Protein AF-A0A7V5UKM5-F1 (afdb_monomer)

Nearest PDB structures (foldseek):
  1yoe-assembly1_A  TM=7.079E-01  e=2.774E-13  Escherichia coli
  8ctm-assembly1_C  TM=7.565E-01  e=3.715E-11  Leishmania donovani
  4i73-assembly2_B  TM=6.964E-01  e=3.317E-10  Trypanosoma brucei brucei TREU927
  4i73-assembly1_C  TM=7.078E-01  e=4.965E-10  Trypanosoma brucei brucei TREU927
  4kl0-assembly1_A  TM=7.336E-01  e=6.265E-09  Xanthomonas oryzae pv. oryzae KACC 10331

Solvent-accessible surface area (backbone atoms only — not comparable to full-atom values): 18621 Å² total; per-residue (Å²): 133,89,82,90,88,88,84,87,88,82,92,86,80,86,85,90,82,92,84,90,82,82,88,82,91,76,92,75,81,79,78,80,78,77,78,77,76,76,77,66,77,76,71,76,72,73,78,73,63,78,43,45,37,28,38,42,32,29,28,52,32,83,58,61,33,43,50,44,19,52,36,32,50,50,37,36,34,78,69,45,40,30,37,80,68,35,36,28,30,23,30,56,40,64,37,29,53,28,28,52,29,20,51,30,35,67,61,73,42,52,83,56,51,54,16,27,44,69,84,83,49,54,72,62,78,46,71,28,27,64,58,44,44,72,76,41,71,50,79,55,92,47,44,81,78,36,52,37,23,36,61,48,49,46,50,52,44,55,73,45,60,67,53,51,31,34,39,36,37,51,21,40,30,50,41,56,28,50,28,51,68,35,65,56,51,99,61,36,84,45,36,24,48,57,43,44,49,45,16,36,48,36,35,28,32,23,37,32,24,80,64,53,39,65,28,69,31,21,35,73,41,7,56,31,25,21,50,29,61,71,66,51,75,50,38,38,40,26,34,23,51,78,56,12,71,61,19,58,29,45,56,64,34,72,75,50,61,88,88,33,63,63,32,49,36,33,40,54,63,67,62,22,48,61,36,54,29,44,30,36,50,24,50,49,38,72,60,41,71,86,43,76,51,42,44,70,50,73,42,9,40,70,48,45,41,61,76,12,37,31,39,62,43,83,32,88,88,32,54,28,33,39,62,40,81,64,48,63,44,69,61,54,21,52,55,50,36,58,28,46,67,54,72,66,76,81,133

Radius of gyration: 30.0 Å; Cα contacts (8 Å, |Δi|>4): 748; chains: 1; bounding box: 59×93×97 Å

pLDDT: mean 89.62, std 19.81, range [29.58, 98.94]

Secondary structure (DSSP, 8-state):
------------------------------------------------PPPEEEEEEE--SS-SHHHHHHHHHHHHHHTTSEEEEEEEE-S--TTHHHHHHHHHHHTT-TTS-EEB-SS-------SSHHHHHHHS--S-SSGGGSPBHHHHHHHHHHHSPTT-EEEEE-S-THHHHHHHTPPP-SS-SS-HHHHHHHHEEEEEEE---SSEEE-HHHHTTHHHHHHHHHH--S-EEEE-HHHHTT-EE-TTGGGS-TT-HHHHHHHHHHSS--EE-HHHHHHHHHH-TTSTTEEEPSSEEEEE-TTSEEEEEE-TT--EEEEEE-S-HHHHHHHHHHHHT--PPP-

Mean predicted aligned error: 8.83 Å

Sequence (347 aa):
MMKVLKRAPTMTNNPHHVILLSFAHGSLRFAAIFLLTACFPLLAQESRSNPVPVIFDTDIMGDVDDVGAVAVLHALADRGEVRILAMGVSSKHDKSPLCLSALNLYFRRGDLPIGRPQGDAFLRDSKYNAQIAAEFPHRLSSARDAPTAPELYRQVLARAPDHSVVMISVGQLTNFRDLLYTLPDRHSPLSGPDLVAKKVRLWVCMGGKFPRGKEANLFHDGPAAADAIAHWPTPIVFSGFEIGVRIKTGGKLASLPKRSPVRRAYELYNGARPHFSWDQTAVLYAARPNSQHWRCSEPGICHVFPDGTNQWIAREDGKHRYLIQQTEPAETAKTIESLMLHQPAQP

Structure (mmCIF, N/CA/C/O backbone):
data_AF-A0A7V5UKM5-F1
#
_entry.id   AF-A0A7V5UKM5-F1
#
loop_
_atom_site.group_PDB
_atom_site.id
_atom_site.type_symbol
_atom_site.label_atom_id
_atom_site.label_alt_id
_atom_site.label_comp_id
_atom_site.label_asym_id
_atom_site.label_entity_id
_atom_site.label_seq_id
_atom_site.pdbx_PDB_ins_code
_atom_site.Cartn_x
_atom_site.Cartn_y
_atom_site.Cartn_z
_atom_site.occupancy
_atom_site.B_iso_or_equiv
_atom_site.auth_seq_id
_atom_site.auth_comp_id
_atom_site.auth_asym_id
_atom_site.auth_atom_id
_atom_site.pdbx_PDB_model_num
ATOM 1 N N . MET A 1 1 ? 31.264 -20.306 58.660 1.00 37.66 1 MET A N 1
ATOM 2 C CA . MET A 1 1 ? 32.034 -20.624 59.882 1.00 37.66 1 MET A CA 1
ATOM 3 C C . MET A 1 1 ? 31.040 -20.691 61.042 1.00 37.66 1 MET A C 1
ATOM 5 O O . MET A 1 1 ? 30.361 -19.702 61.245 1.00 37.66 1 MET A O 1
ATOM 9 N N . MET A 1 2 ? 30.864 -21.889 61.631 1.00 29.58 2 MET A N 1
ATOM 10 C CA . MET A 1 2 ? 30.339 -22.268 62.976 1.00 29.58 2 MET A CA 1
ATOM 11 C C . MET A 1 2 ? 29.561 -21.201 63.804 1.00 29.58 2 MET A C 1
ATOM 13 O O . MET A 1 2 ? 30.048 -20.095 63.942 1.00 29.58 2 MET A O 1
ATOM 17 N N . LYS A 1 3 ? 28.452 -21.459 64.527 1.00 34.53 3 LYS A N 1
ATOM 18 C CA . LYS A 1 3 ? 27.939 -22.689 65.172 1.00 34.53 3 LYS A CA 1
ATOM 19 C C . LYS A 1 3 ? 26.617 -22.388 65.943 1.00 34.53 3 LYS A C 1
ATOM 21 O O . LYS A 1 3 ? 26.455 -21.267 66.403 1.00 34.53 3 LYS A O 1
ATOM 26 N N . VAL A 1 4 ? 25.861 -23.463 66.249 1.00 33.62 4 VAL A N 1
ATOM 27 C CA . VAL A 1 4 ? 25.135 -23.762 67.527 1.00 33.62 4 VAL A CA 1
ATOM 28 C C . VAL A 1 4 ? 23.782 -23.069 67.798 1.00 33.62 4 VAL A C 1
ATOM 30 O O . VAL A 1 4 ? 23.658 -21.883 67.559 1.00 33.62 4 VAL A O 1
ATOM 33 N N . LEU A 1 5 ? 22.762 -23.647 68.459 1.00 33.25 5 LEU A N 1
ATOM 34 C CA . LEU A 1 5 ? 22.244 -25.001 68.796 1.00 33.25 5 LEU A CA 1
ATOM 35 C C . LEU A 1 5 ? 21.117 -24.767 69.840 1.00 33.25 5 LEU A C 1
ATOM 37 O O . LEU A 1 5 ? 21.235 -23.818 70.614 1.00 33.25 5 LEU A O 1
ATOM 41 N N . LYS A 1 6 ? 20.170 -25.719 69.958 1.00 35.72 6 LYS A N 1
ATOM 42 C CA . LYS A 1 6 ? 19.232 -26.025 71.084 1.00 35.72 6 LYS A CA 1
ATOM 43 C C . LYS A 1 6 ? 17.766 -25.666 70.813 1.00 35.72 6 LYS A C 1
ATOM 45 O O . LYS A 1 6 ? 17.489 -24.599 70.301 1.00 35.72 6 LYS A O 1
ATOM 50 N N . ARG A 1 7 ? 16.763 -26.448 71.221 1.00 33.12 7 ARG A N 1
ATOM 51 C CA . ARG A 1 7 ? 16.609 -27.834 71.727 1.00 33.12 7 ARG A CA 1
ATOM 52 C C . ARG A 1 7 ? 15.083 -28.047 71.767 1.00 33.12 7 ARG A C 1
ATOM 54 O O . ARG A 1 7 ? 14.378 -27.142 72.194 1.00 33.12 7 ARG A O 1
ATOM 61 N N . ALA A 1 8 ? 14.605 -29.232 71.409 1.00 41.62 8 ALA A N 1
ATOM 62 C CA . ALA A 1 8 ? 13.275 -29.731 71.774 1.00 41.62 8 ALA A CA 1
ATOM 63 C C . ALA A 1 8 ? 13.435 -30.850 72.822 1.00 41.62 8 ALA A C 1
ATOM 65 O O . ALA A 1 8 ? 14.509 -31.460 72.882 1.00 41.62 8 ALA A O 1
ATOM 66 N N . PRO A 1 9 ? 12.414 -31.121 73.652 1.00 50.94 9 PRO A N 1
ATOM 67 C CA . PRO A 1 9 ? 12.155 -32.507 74.071 1.00 50.94 9 PRO A CA 1
ATOM 68 C C . PRO A 1 9 ? 10.634 -32.793 74.142 1.00 50.94 9 PRO A C 1
ATOM 70 O O . PRO A 1 9 ? 9.849 -31.933 74.518 1.00 50.94 9 PRO A O 1
ATOM 73 N N . THR A 1 10 ? 10.109 -33.948 73.735 1.00 33.41 10 THR A N 1
ATOM 74 C CA . THR A 1 10 ? 10.057 -35.231 74.478 1.00 33.41 10 THR A CA 1
ATOM 75 C C . THR A 1 10 ? 9.208 -36.188 73.609 1.00 33.41 10 THR A C 1
ATOM 77 O O . THR A 1 10 ? 8.207 -35.757 73.054 1.00 33.41 10 THR A O 1
ATOM 80 N N . MET A 1 11 ? 9.695 -37.353 73.168 1.00 32.41 11 MET A N 1
ATOM 81 C CA . MET A 1 11 ? 9.801 -38.680 73.812 1.00 32.41 11 MET A CA 1
ATOM 82 C C . MET A 1 11 ? 8.486 -39.425 74.106 1.00 32.41 11 MET A C 1
ATOM 84 O O . MET A 1 11 ? 7.668 -38.955 74.889 1.00 32.41 11 MET A O 1
ATOM 88 N N . THR A 1 12 ? 8.423 -40.648 73.546 1.00 33.50 12 THR A N 1
ATOM 89 C CA . THR A 1 12 ? 7.901 -41.956 74.037 1.00 33.50 12 THR A CA 1
ATOM 90 C C . THR A 1 12 ? 7.057 -42.654 72.951 1.00 33.50 12 THR A C 1
ATOM 92 O O . THR A 1 12 ? 6.329 -41.983 72.238 1.00 33.50 12 THR A O 1
ATOM 95 N N . ASN A 1 13 ? 7.061 -43.971 72.725 1.00 32.78 13 ASN A N 1
ATOM 96 C CA . ASN A 1 13 ? 7.972 -45.079 73.027 1.00 32.78 13 ASN A CA 1
ATOM 97 C C . ASN A 1 13 ? 7.601 -46.263 72.091 1.00 32.78 13 ASN A C 1
ATOM 99 O O . ASN A 1 13 ? 6.463 -46.369 71.647 1.00 32.78 13 ASN A O 1
ATOM 103 N N . ASN A 1 14 ? 8.581 -47.134 71.840 1.00 37.62 14 ASN A N 1
ATOM 104 C CA . ASN A 1 14 ? 8.565 -48.441 71.141 1.00 37.62 14 ASN A CA 1
ATOM 105 C C . ASN A 1 14 ? 7.583 -49.472 71.797 1.00 37.62 14 ASN A C 1
ATOM 107 O O . ASN A 1 14 ? 7.118 -49.153 72.892 1.00 37.62 14 ASN A O 1
ATOM 111 N N . PRO A 1 15 ? 7.318 -50.712 71.282 1.00 50.38 15 PRO A N 1
ATOM 112 C CA . PRO A 1 15 ? 8.298 -51.604 70.638 1.00 50.38 15 PRO A CA 1
ATOM 113 C C . PRO A 1 15 ? 7.820 -52.540 69.497 1.00 50.38 15 PRO A C 1
ATOM 115 O O . PRO A 1 15 ? 6.642 -52.742 69.219 1.00 50.38 15 PRO A O 1
ATOM 118 N N . HIS A 1 16 ? 8.821 -53.162 68.872 1.00 37.69 16 HIS A N 1
ATOM 119 C CA . HIS A 1 16 ? 8.742 -54.283 67.941 1.00 37.69 16 HIS A CA 1
ATOM 120 C C . HIS A 1 16 ? 8.276 -55.590 68.608 1.00 37.69 16 HIS A C 1
ATOM 122 O O . HIS A 1 16 ? 8.755 -55.932 69.686 1.00 37.69 16 HIS A O 1
ATOM 128 N N . HIS A 1 17 ? 7.495 -56.395 67.882 1.00 37.56 17 HIS A N 1
ATOM 129 C CA . HIS A 1 17 ? 7.501 -57.854 68.013 1.00 37.56 17 HIS A CA 1
ATOM 130 C C . HIS A 1 17 ? 7.506 -58.503 66.626 1.00 37.56 17 HIS A C 1
ATOM 132 O O . HIS A 1 17 ? 6.637 -58.256 65.794 1.00 37.56 17 HIS A O 1
ATOM 138 N N . VAL A 1 18 ? 8.524 -59.330 66.394 1.00 38.44 18 VAL A N 1
ATOM 139 C CA . VAL A 1 18 ? 8.639 -60.265 65.273 1.00 38.44 18 VAL A CA 1
ATOM 140 C C . VAL A 1 18 ? 7.990 -61.576 65.706 1.00 38.44 18 VAL A C 1
ATOM 142 O O . VAL A 1 18 ? 8.381 -62.130 66.732 1.00 38.44 18 VAL A O 1
ATOM 145 N N . ILE A 1 19 ? 7.041 -62.090 64.920 1.00 38.03 19 ILE A N 1
ATOM 146 C CA . ILE A 1 19 ? 6.604 -63.491 64.973 1.00 38.03 19 ILE A CA 1
ATOM 147 C C . ILE A 1 19 ? 6.568 -64.022 63.536 1.00 38.03 19 ILE A C 1
ATOM 149 O O . ILE A 1 19 ? 5.841 -63.516 62.685 1.00 38.03 19 ILE A O 1
ATOM 153 N N . LEU A 1 20 ? 7.394 -65.037 63.286 1.00 37.59 20 LEU A N 1
ATOM 154 C CA . LEU A 1 20 ? 7.412 -65.885 62.096 1.00 37.59 20 LEU A CA 1
ATOM 155 C C . LEU A 1 20 ? 6.409 -67.027 62.289 1.00 37.59 20 LEU A C 1
ATOM 157 O O . LEU A 1 20 ? 6.560 -67.757 63.264 1.00 37.59 20 LEU A O 1
ATOM 161 N N . LEU A 1 21 ? 5.486 -67.256 61.346 1.00 32.53 21 LEU A N 1
ATOM 162 C CA . LEU A 1 21 ? 4.807 -68.551 61.186 1.00 32.53 21 LEU A CA 1
ATOM 163 C C . LEU A 1 21 ? 4.491 -68.875 59.706 1.00 32.53 21 LEU A C 1
ATOM 165 O O . LEU A 1 21 ? 3.729 -68.196 59.029 1.00 32.53 21 LEU A O 1
ATOM 169 N N . SER A 1 22 ? 5.164 -69.939 59.269 1.00 33.59 22 SER A N 1
ATOM 170 C CA . SER A 1 22 ? 4.954 -70.941 58.210 1.00 33.59 22 SER A CA 1
ATOM 171 C C . SER A 1 22 ? 3.662 -70.991 57.357 1.00 33.59 22 SER A C 1
ATOM 173 O O . SER A 1 22 ? 2.563 -71.144 57.874 1.00 33.59 22 SER A O 1
ATOM 175 N N . PHE A 1 23 ? 3.898 -71.053 56.033 1.00 39.00 23 PHE A N 1
ATOM 176 C CA . PHE A 1 23 ? 3.270 -71.815 54.927 1.00 39.00 23 PHE A CA 1
ATOM 177 C C . PHE A 1 23 ? 1.781 -72.228 54.953 1.00 39.00 23 PHE A C 1
ATOM 179 O O . PHE A 1 23 ? 1.395 -73.087 55.737 1.00 39.00 23 PHE A O 1
ATOM 186 N N . ALA A 1 24 ? 1.042 -71.844 53.895 1.00 33.69 24 ALA A N 1
ATOM 187 C CA . ALA A 1 24 ? 0.194 -72.763 53.113 1.00 33.69 24 ALA A CA 1
ATOM 188 C C . ALA A 1 24 ? -0.225 -72.179 51.739 1.00 33.69 24 ALA A C 1
ATOM 190 O O . ALA A 1 24 ? -0.896 -71.160 51.648 1.00 33.69 24 ALA A O 1
ATOM 191 N N . HIS A 1 25 ? 0.208 -72.869 50.682 1.00 42.47 25 HIS A N 1
ATOM 192 C CA . HIS A 1 25 ? -0.390 -73.087 49.356 1.00 42.47 25 HIS A CA 1
ATOM 193 C C . HIS A 1 25 ? -1.565 -72.208 48.879 1.00 42.47 25 HIS A C 1
ATOM 195 O O . HIS A 1 25 ? -2.706 -72.372 49.301 1.00 42.47 25 HIS A O 1
ATOM 201 N N . GLY A 1 26 ? -1.302 -71.419 47.834 1.00 36.28 26 GLY A N 1
ATOM 202 C CA . GLY A 1 26 ? -2.324 -70.838 46.965 1.00 36.28 26 GLY A CA 1
ATOM 203 C C . GLY A 1 26 ? -1.687 -70.246 45.711 1.00 36.28 26 GLY A C 1
ATOM 204 O O . GLY A 1 26 ? -1.191 -69.125 45.723 1.00 36.28 26 GLY A O 1
ATOM 205 N N . SER A 1 27 ? -1.648 -71.019 44.631 1.00 45.12 27 SER A N 1
ATOM 206 C CA . SER A 1 27 ? -1.134 -70.620 43.320 1.00 45.12 27 SER A CA 1
ATOM 207 C C . SER A 1 27 ? -2.053 -69.580 42.662 1.00 45.12 27 SER A C 1
ATOM 209 O O . SER A 1 27 ? -2.895 -69.907 41.828 1.00 45.12 27 SER A O 1
ATOM 211 N N . LEU A 1 28 ? -1.875 -68.302 43.010 1.00 41.41 28 LEU A N 1
ATOM 212 C CA . LEU A 1 28 ? -2.437 -67.185 42.253 1.00 41.41 28 LEU A CA 1
ATOM 213 C C . LEU A 1 28 ? -1.521 -66.879 41.060 1.00 41.41 28 LEU A C 1
ATOM 215 O O . LEU A 1 28 ? -0.422 -66.346 41.205 1.00 41.41 28 LEU A O 1
ATOM 219 N N . ARG A 1 29 ? -1.982 -67.234 39.859 1.00 44.47 29 ARG A N 1
ATOM 220 C CA . ARG A 1 29 ? -1.385 -66.787 38.597 1.00 44.47 29 ARG A CA 1
ATOM 221 C C . ARG A 1 29 ? -1.541 -65.265 38.505 1.00 44.47 29 ARG A C 1
ATOM 223 O O . ARG A 1 29 ? -2.615 -64.780 38.163 1.00 44.47 29 ARG A O 1
ATOM 230 N N . PHE A 1 30 ? -0.482 -64.514 38.796 1.00 41.56 30 PHE A N 1
ATOM 231 C CA . PHE A 1 30 ? -0.400 -63.104 38.421 1.00 41.56 30 PHE A CA 1
ATOM 232 C C . PHE A 1 30 ? -0.280 -63.021 36.896 1.00 41.56 30 PHE A C 1
ATOM 234 O O . PHE A 1 30 ? 0.799 -63.182 36.330 1.00 41.56 30 PHE A O 1
ATOM 241 N N . ALA A 1 31 ? -1.403 -62.797 36.216 1.00 46.09 31 ALA A N 1
ATOM 242 C CA . ALA A 1 31 ? -1.381 -62.283 34.858 1.00 46.09 31 ALA A CA 1
ATOM 243 C C . ALA A 1 31 ? -0.882 -60.833 34.933 1.00 46.09 31 ALA A C 1
ATOM 245 O O . ALA A 1 31 ? -1.613 -59.933 35.347 1.00 46.09 31 ALA A O 1
ATOM 246 N N . ALA A 1 32 ? 0.386 -60.615 34.590 1.00 44.78 32 ALA A N 1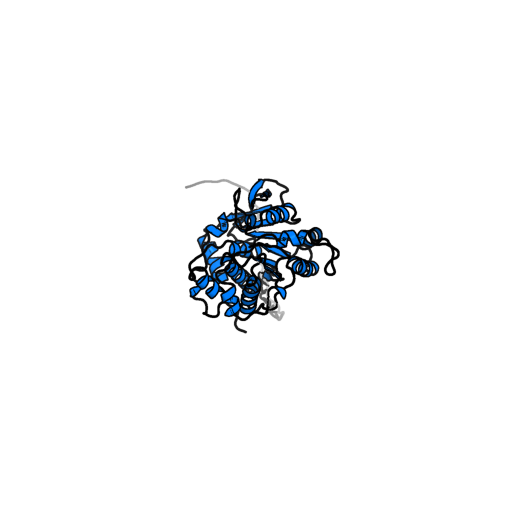
ATOM 247 C CA . ALA A 1 32 ? 0.929 -59.283 34.386 1.00 44.78 32 ALA A CA 1
ATOM 248 C C . ALA A 1 32 ? 0.239 -58.665 33.161 1.00 44.78 32 ALA A C 1
ATOM 250 O O . ALA A 1 32 ? 0.610 -58.931 32.018 1.00 44.78 32 ALA A O 1
ATOM 251 N N . ILE A 1 33 ? -0.802 -57.867 33.396 1.00 46.19 33 ILE A N 1
ATOM 252 C CA . ILE A 1 33 ? -1.379 -56.994 32.377 1.00 46.19 33 ILE A CA 1
ATOM 253 C C . ILE A 1 33 ? -0.356 -55.879 32.154 1.00 46.19 33 ILE A C 1
ATOM 255 O O . ILE A 1 33 ? -0.289 -54.915 32.916 1.00 46.19 33 ILE A O 1
ATOM 259 N N . PHE A 1 34 ? 0.475 -56.031 31.123 1.00 47.56 34 PHE A N 1
ATOM 260 C CA . PHE A 1 34 ? 1.215 -54.914 30.548 1.00 47.56 34 PHE A CA 1
ATOM 261 C C . PHE A 1 34 ? 0.184 -53.935 29.977 1.00 47.56 34 PHE A C 1
ATOM 263 O O . PHE A 1 34 ? -0.309 -54.103 28.862 1.00 47.56 34 PHE A O 1
ATOM 270 N N . LEU A 1 35 ? -0.169 -52.916 30.760 1.00 47.56 35 LEU A N 1
ATOM 271 C CA . LEU A 1 35 ? -0.781 -51.698 30.246 1.00 47.56 35 LEU A CA 1
ATOM 272 C C . LEU A 1 35 ? 0.260 -51.038 29.337 1.00 47.56 35 LEU A C 1
ATOM 274 O O . LEU A 1 35 ? 1.114 -50.279 29.786 1.00 47.56 35 LEU A O 1
ATOM 278 N N . LEU A 1 36 ? 0.208 -51.384 28.049 1.00 49.00 36 LEU A N 1
ATOM 279 C CA . LEU A 1 36 ? 0.771 -50.580 26.975 1.00 49.00 36 LEU A CA 1
ATOM 280 C C . LEU A 1 36 ? 0.062 -49.226 27.036 1.00 49.00 36 LEU A C 1
ATOM 282 O O . LEU A 1 36 ? -0.996 -49.028 26.441 1.00 49.00 36 LEU A O 1
ATOM 286 N N . THR A 1 37 ? 0.624 -48.297 27.805 1.00 53.25 37 THR A N 1
ATOM 287 C CA . THR A 1 37 ? 0.356 -46.877 27.646 1.00 53.25 37 THR A CA 1
ATOM 288 C C . THR A 1 37 ? 0.783 -46.523 26.232 1.00 53.25 37 THR A C 1
ATOM 290 O O . THR A 1 37 ? 1.957 -46.295 25.944 1.00 53.25 37 THR A O 1
ATOM 293 N N . ALA A 1 38 ? -0.183 -46.537 25.315 1.00 53.47 38 ALA A N 1
ATOM 294 C CA . ALA A 1 38 ? -0.039 -45.917 24.017 1.00 53.47 38 ALA A CA 1
ATOM 295 C C . ALA A 1 38 ? 0.217 -44.427 24.270 1.00 53.47 38 ALA A C 1
ATOM 297 O O . ALA A 1 38 ? -0.711 -43.635 24.428 1.00 53.47 38 ALA A O 1
ATOM 298 N N . CYS A 1 39 ? 1.495 -44.057 24.361 1.00 46.03 39 CYS A N 1
ATOM 299 C CA . CYS A 1 39 ? 1.958 -42.703 24.120 1.00 46.03 39 CYS A CA 1
ATOM 300 C C . CYS A 1 39 ? 1.593 -42.389 22.670 1.00 46.03 39 CYS A C 1
ATOM 302 O O . CYS A 1 39 ? 2.400 -42.561 21.761 1.00 46.03 39 CYS A O 1
ATOM 304 N N . PHE A 1 40 ? 0.348 -41.976 22.442 1.00 52.06 40 PHE A N 1
ATOM 305 C CA . PHE A 1 40 ? 0.025 -41.208 21.260 1.00 52.06 40 PHE A CA 1
ATOM 306 C C . PHE A 1 40 ? 0.873 -39.942 21.366 1.00 52.06 40 PHE A C 1
ATOM 308 O O . PHE A 1 40 ? 0.684 -39.189 22.327 1.00 52.06 40 PHE A O 1
ATOM 315 N N . PRO A 1 41 ? 1.839 -39.701 20.461 1.00 47.91 41 PRO A N 1
ATOM 316 C CA . PRO A 1 41 ? 2.424 -38.382 20.382 1.00 47.91 41 PRO A CA 1
ATOM 317 C C . PRO A 1 41 ? 1.253 -37.445 20.110 1.00 47.91 41 PRO A C 1
ATOM 319 O O . PRO A 1 41 ? 0.597 -37.540 19.071 1.00 47.91 41 PRO A O 1
ATOM 322 N N . LEU A 1 42 ? 0.942 -36.594 21.088 1.00 49.72 42 LEU A N 1
ATOM 323 C CA . LEU A 1 42 ? 0.096 -35.439 20.880 1.00 49.72 42 LEU A CA 1
ATOM 324 C C . LEU A 1 42 ? 0.861 -34.620 19.842 1.00 49.72 42 LEU A C 1
ATOM 326 O O . LEU A 1 42 ? 1.799 -33.900 20.181 1.00 49.72 42 LEU A O 1
ATOM 330 N N . LEU A 1 43 ? 0.561 -34.842 18.560 1.00 48.72 43 LEU A N 1
ATOM 331 C CA . LEU A 1 43 ? 1.003 -33.962 17.499 1.00 48.72 43 LEU A CA 1
ATOM 332 C C . LEU A 1 43 ? 0.510 -32.597 17.947 1.00 48.72 43 LEU A C 1
ATOM 334 O O . LEU A 1 43 ? -0.697 -32.357 17.980 1.00 48.72 43 LEU A O 1
ATOM 338 N N . ALA A 1 44 ? 1.441 -31.751 18.387 1.00 47.59 44 ALA A N 1
ATOM 339 C CA . ALA A 1 44 ? 1.184 -30.342 18.543 1.00 47.59 44 ALA A CA 1
ATOM 340 C C . ALA A 1 44 ? 0.718 -29.897 17.162 1.00 47.59 44 ALA A C 1
ATOM 342 O O . ALA A 1 44 ? 1.513 -29.744 16.235 1.00 47.59 44 ALA A O 1
ATOM 343 N N . GLN A 1 45 ? -0.597 -29.812 16.995 1.00 42.22 45 GLN A N 1
ATOM 344 C CA . GLN A 1 45 ? -1.192 -29.116 15.886 1.00 42.22 45 GLN A CA 1
ATOM 345 C C . GLN A 1 45 ? -0.712 -27.691 16.115 1.00 42.22 45 GLN A C 1
ATOM 347 O O . GLN A 1 45 ? -1.245 -26.991 16.976 1.00 42.22 45 GLN A O 1
ATOM 352 N N . GLU A 1 46 ? 0.384 -27.303 15.453 1.00 45.53 46 GLU A N 1
ATOM 353 C CA . GLU A 1 46 ? 0.733 -25.899 15.333 1.00 45.53 46 GLU A CA 1
ATOM 354 C C . GLU A 1 46 ? -0.563 -25.232 14.903 1.00 45.53 46 GLU A C 1
ATOM 356 O O . GLU A 1 46 ? -1.087 -25.519 13.821 1.00 45.53 46 GLU A O 1
ATOM 361 N N . SER A 1 47 ? -1.144 -24.424 15.789 1.00 43.91 47 SER A N 1
ATOM 362 C CA . SER A 1 47 ? -2.275 -23.595 15.434 1.00 43.91 47 SER A CA 1
ATOM 363 C C . SER A 1 47 ? -1.728 -22.607 14.417 1.00 43.91 47 SER A C 1
ATOM 365 O O . SER A 1 47 ? -1.261 -21.526 14.779 1.00 43.91 47 SER A O 1
ATOM 367 N N . ARG A 1 48 ? -1.690 -22.999 13.141 1.00 57.59 48 ARG A N 1
ATOM 368 C CA . ARG A 1 48 ? -1.436 -22.064 12.059 1.00 57.59 48 ARG A CA 1
ATOM 369 C C . ARG A 1 48 ? -2.554 -21.049 12.174 1.00 57.59 48 ARG A C 1
ATOM 371 O O . ARG A 1 48 ? -3.712 -21.360 11.900 1.00 57.59 48 ARG A O 1
ATOM 378 N N . SER A 1 49 ? -2.214 -19.874 12.692 1.00 70.06 49 SER A N 1
ATOM 379 C CA . SER A 1 49 ? -3.116 -18.738 12.731 1.00 70.06 49 SER A CA 1
ATOM 380 C C . SER A 1 49 ? -3.721 -18.579 11.343 1.00 70.06 49 SER A C 1
ATOM 382 O O . SER A 1 49 ? -2.986 -18.637 10.355 1.00 70.06 49 SER A O 1
ATOM 384 N N . ASN A 1 50 ? -5.040 -18.403 11.259 1.00 87.12 50 ASN A N 1
ATOM 385 C CA . ASN A 1 50 ? -5.694 -18.189 9.972 1.00 87.12 50 ASN A CA 1
ATOM 386 C C . ASN A 1 50 ? -4.996 -17.037 9.220 1.00 87.12 50 ASN A C 1
ATOM 388 O O . ASN A 1 50 ? -4.746 -16.000 9.844 1.00 87.12 50 ASN A O 1
ATOM 392 N N . PRO A 1 51 ? -4.696 -17.193 7.914 1.00 95.62 51 PRO A N 1
ATOM 393 C CA . PRO A 1 51 ? -4.016 -16.159 7.144 1.00 95.62 51 PRO A CA 1
ATOM 394 C C . PRO A 1 51 ? -4.770 -14.830 7.231 1.00 95.62 51 PRO A C 1
ATOM 396 O O . PRO A 1 51 ? -5.996 -14.801 7.076 1.00 95.62 51 PRO A O 1
ATOM 399 N N . VAL A 1 52 ? -4.051 -13.726 7.435 1.00 97.50 52 VAL A N 1
ATOM 400 C CA . VAL A 1 52 ? -4.651 -12.389 7.529 1.00 97.50 52 VAL A CA 1
ATOM 401 C C . VAL A 1 52 ? -5.259 -12.013 6.171 1.00 97.50 52 VAL A C 1
ATOM 403 O O . VAL A 1 52 ? -4.520 -11.934 5.188 1.00 97.50 52 VAL A O 1
ATOM 406 N N . PRO A 1 53 ? -6.583 -11.793 6.061 1.00 98.56 53 PRO A N 1
ATOM 407 C CA . PRO A 1 53 ? -7.189 -11.364 4.807 1.00 98.56 53 PRO A CA 1
ATOM 408 C C . PRO A 1 53 ? -6.821 -9.904 4.517 1.00 98.56 53 PRO A C 1
ATOM 410 O O . PRO A 1 53 ? -7.095 -9.025 5.334 1.00 98.56 53 PRO A O 1
ATOM 413 N N . VAL A 1 54 ? -6.208 -9.654 3.360 1.00 98.88 54 VAL A N 1
ATOM 414 C CA . VAL A 1 54 ? -5.618 -8.356 3.008 1.00 98.88 54 VAL A CA 1
ATOM 415 C C . VAL A 1 54 ? -6.210 -7.790 1.721 1.00 98.88 54 VAL A C 1
ATOM 417 O O . VAL A 1 54 ? -6.325 -8.500 0.722 1.00 98.88 54 VAL A O 1
ATOM 420 N N . ILE A 1 55 ? -6.515 -6.492 1.735 1.00 98.94 55 ILE A N 1
ATOM 421 C CA . ILE A 1 55 ? -6.613 -5.656 0.531 1.00 98.94 55 ILE A CA 1
ATOM 422 C C . ILE A 1 55 ? -5.357 -4.782 0.486 1.00 98.94 55 ILE A C 1
ATOM 424 O O . ILE A 1 55 ? -5.047 -4.117 1.474 1.00 98.94 55 ILE A O 1
ATOM 428 N N . PHE A 1 56 ? -4.634 -4.807 -0.632 1.00 98.94 56 PHE A N 1
ATOM 429 C CA . PHE A 1 56 ? -3.372 -4.080 -0.804 1.00 98.94 56 PHE A CA 1
ATOM 430 C C . PHE A 1 56 ? -3.505 -2.998 -1.881 1.00 98.94 56 PHE A C 1
ATOM 432 O O . PHE A 1 56 ? -3.870 -3.304 -3.009 1.00 98.94 56 PHE A O 1
ATOM 439 N N . ASP A 1 57 ? -3.207 -1.750 -1.545 1.00 98.88 57 ASP A N 1
ATOM 440 C CA . ASP A 1 57 ? -3.273 -0.596 -2.444 1.00 98.88 57 ASP A CA 1
ATOM 441 C C . ASP A 1 57 ? -1.881 0.009 -2.620 1.00 98.88 57 ASP A C 1
ATOM 443 O O . ASP A 1 57 ? -1.209 0.300 -1.632 1.00 98.88 57 ASP A O 1
ATOM 447 N N . THR A 1 58 ? -1.444 0.170 -3.862 1.00 98.88 58 THR A N 1
ATOM 448 C CA . THR A 1 58 ? -0.071 0.540 -4.230 1.00 98.88 58 THR A CA 1
ATOM 449 C C . THR A 1 58 ? -0.096 1.547 -5.365 1.00 98.88 58 THR A C 1
ATOM 451 O O . THR A 1 58 ? -0.962 1.465 -6.238 1.00 98.88 58 THR A O 1
ATOM 454 N N . ASP A 1 59 ? 0.835 2.499 -5.393 1.00 98.25 59 ASP A N 1
ATOM 455 C CA . ASP A 1 59 ? 0.937 3.375 -6.559 1.00 98.25 59 ASP A CA 1
ATOM 456 C C . ASP A 1 59 ? 1.736 2.704 -7.693 1.00 98.25 59 ASP A C 1
ATOM 458 O O . ASP A 1 59 ? 1.496 3.027 -8.862 1.00 98.25 59 ASP A O 1
ATOM 462 N N . ILE A 1 60 ? 2.590 1.721 -7.360 1.00 98.31 60 ILE A N 1
ATOM 463 C CA . ILE A 1 60 ? 3.477 0.934 -8.234 1.00 98.31 60 ILE A CA 1
ATOM 464 C C . ILE A 1 60 ? 3.899 1.711 -9.472 1.00 98.31 60 ILE A C 1
ATOM 466 O O . ILE A 1 60 ? 3.580 1.358 -10.610 1.00 98.31 60 ILE A O 1
ATOM 470 N N . MET A 1 61 ? 4.538 2.854 -9.242 1.00 95.38 61 MET A N 1
ATOM 471 C CA . MET A 1 61 ? 4.850 3.802 -10.304 1.00 95.38 61 MET A CA 1
ATOM 472 C C . MET A 1 61 ? 6.174 4.518 -10.065 1.00 95.38 61 MET A C 1
ATOM 474 O O . MET A 1 61 ? 7.116 4.330 -10.842 1.00 95.38 61 MET A O 1
ATOM 478 N N . GLY A 1 62 ? 6.211 5.392 -9.056 1.00 92.44 62 GLY A N 1
ATOM 479 C CA . GLY A 1 62 ? 7.253 6.408 -8.911 1.00 92.44 62 GLY A CA 1
ATOM 480 C C . GLY A 1 62 ? 8.546 5.883 -8.293 1.00 92.44 62 GLY A C 1
ATOM 481 O O . GLY A 1 62 ? 9.627 6.354 -8.662 1.00 92.44 62 GLY A O 1
ATOM 482 N N . ASP A 1 63 ? 8.431 4.913 -7.393 1.00 97.56 63 ASP A N 1
ATOM 483 C CA . ASP A 1 63 ? 9.533 4.194 -6.763 1.00 97.56 63 ASP A CA 1
ATOM 484 C C . ASP A 1 63 ? 9.371 2.678 -7.019 1.00 97.56 63 ASP A C 1
ATOM 486 O O . ASP A 1 63 ? 8.365 2.227 -7.562 1.00 97.56 63 ASP A O 1
ATOM 490 N N . VAL A 1 64 ? 10.420 1.888 -6.799 1.00 98.44 64 VAL A N 1
ATOM 491 C CA . VAL A 1 64 ? 10.439 0.438 -7.031 1.00 98.44 64 VAL A CA 1
ATOM 492 C C . VAL A 1 64 ? 10.156 -0.358 -5.761 1.00 98.44 64 VAL A C 1
ATOM 494 O O . VAL A 1 64 ? 9.997 -1.580 -5.828 1.00 98.44 64 VAL A O 1
ATOM 497 N N . ASP A 1 65 ? 10.122 0.285 -4.596 1.00 98.56 65 ASP A N 1
ATOM 498 C CA . ASP A 1 65 ? 9.825 -0.411 -3.355 1.00 98.56 65 ASP A CA 1
ATOM 499 C C . ASP A 1 65 ? 8.394 -0.964 -3.296 1.00 98.56 65 ASP A C 1
ATOM 501 O O . ASP A 1 65 ? 8.230 -2.030 -2.699 1.00 98.56 65 ASP A O 1
ATOM 505 N N . ASP A 1 66 ? 7.440 -0.427 -4.070 1.00 98.81 66 ASP A N 1
ATOM 506 C CA . ASP A 1 66 ? 6.140 -1.063 -4.338 1.00 98.81 66 ASP A CA 1
ATOM 507 C C . ASP A 1 66 ? 6.298 -2.492 -4.888 1.00 98.81 66 ASP A C 1
ATOM 509 O O . ASP A 1 66 ? 5.652 -3.440 -4.434 1.00 98.81 66 ASP A O 1
ATOM 513 N N . VAL A 1 67 ? 7.204 -2.689 -5.856 1.00 98.88 67 VAL A N 1
ATOM 514 C CA . VAL A 1 67 ? 7.487 -4.011 -6.444 1.00 98.88 67 VAL A CA 1
ATOM 515 C C . VAL A 1 67 ? 8.074 -4.944 -5.388 1.00 98.88 67 VAL A C 1
ATOM 517 O O . VAL A 1 67 ? 7.741 -6.132 -5.333 1.00 98.88 67 VAL A O 1
ATOM 520 N N . GLY A 1 68 ? 8.936 -4.407 -4.522 1.00 98.81 68 GLY A N 1
ATOM 521 C CA . GLY A 1 68 ? 9.455 -5.135 -3.372 1.00 98.81 68 GLY A CA 1
ATOM 522 C C . GLY A 1 68 ? 8.352 -5.510 -2.380 1.00 98.81 68 GLY A C 1
ATOM 523 O O . GLY A 1 68 ? 8.334 -6.640 -1.895 1.00 98.81 68 GLY A O 1
ATOM 524 N N . ALA A 1 69 ? 7.403 -4.615 -2.113 1.00 98.94 69 ALA A N 1
ATOM 525 C CA . ALA A 1 69 ? 6.273 -4.853 -1.224 1.00 98.94 69 ALA A CA 1
ATOM 526 C C . ALA A 1 69 ? 5.319 -5.912 -1.778 1.00 98.94 69 ALA A C 1
ATOM 528 O O . ALA A 1 69 ? 4.918 -6.812 -1.039 1.00 98.94 69 ALA A O 1
ATOM 529 N N . VAL A 1 70 ? 5.046 -5.892 -3.085 1.00 98.94 70 VAL A N 1
ATOM 530 C CA . VAL A 1 70 ? 4.301 -6.953 -3.779 1.00 98.94 70 VAL A CA 1
ATOM 531 C C . VAL A 1 70 ? 5.023 -8.299 -3.646 1.00 98.94 70 VAL A C 1
ATOM 533 O O . VAL A 1 70 ? 4.387 -9.301 -3.319 1.00 98.94 70 VAL A O 1
ATOM 536 N N . ALA A 1 71 ? 6.349 -8.343 -3.822 1.00 98.88 71 ALA A N 1
ATOM 537 C CA . ALA A 1 71 ? 7.130 -9.570 -3.637 1.00 98.88 71 ALA A CA 1
ATOM 538 C C . ALA A 1 71 ? 7.041 -10.106 -2.196 1.00 98.88 71 ALA A C 1
ATOM 540 O O . ALA A 1 71 ? 6.796 -11.296 -1.990 1.00 98.88 71 ALA A O 1
ATOM 541 N N . VAL A 1 72 ? 7.174 -9.225 -1.199 1.00 98.94 72 VAL A N 1
ATOM 542 C CA . VAL A 1 72 ? 7.015 -9.564 0.224 1.00 98.94 72 VAL A CA 1
ATOM 543 C C . VAL A 1 72 ? 5.609 -10.095 0.507 1.00 98.94 72 VAL A C 1
ATOM 545 O O . VAL A 1 72 ? 5.465 -11.123 1.169 1.00 98.94 72 VAL A O 1
ATOM 548 N N . LEU A 1 73 ? 4.575 -9.439 -0.022 1.00 98.81 73 LEU A N 1
ATOM 549 C CA . LEU A 1 73 ? 3.179 -9.825 0.168 1.00 98.81 73 LEU A CA 1
ATOM 550 C C . LEU A 1 73 ? 2.895 -11.224 -0.400 1.00 98.81 73 LEU A C 1
ATOM 552 O O . LEU A 1 73 ? 2.278 -12.047 0.276 1.00 98.81 73 LEU A O 1
ATOM 556 N N . HIS A 1 74 ? 3.390 -11.527 -1.604 1.00 98.75 74 HIS A N 1
ATOM 557 C CA . HIS A 1 74 ? 3.267 -12.863 -2.204 1.00 98.75 74 HIS A CA 1
ATOM 558 C C . HIS A 1 74 ? 4.059 -13.928 -1.443 1.00 98.75 74 HIS A C 1
ATOM 560 O O . HIS A 1 74 ? 3.553 -15.031 -1.243 1.00 98.75 74 HIS A O 1
ATOM 566 N N . ALA A 1 75 ? 5.260 -13.604 -0.958 1.00 98.56 75 ALA A N 1
ATOM 567 C CA . ALA A 1 75 ? 6.048 -14.516 -0.129 1.00 98.56 75 ALA A CA 1
ATOM 568 C C . ALA A 1 75 ? 5.318 -14.884 1.171 1.00 98.56 75 ALA A C 1
ATOM 570 O O . ALA A 1 75 ? 5.273 -16.050 1.560 1.00 98.56 75 ALA A O 1
ATOM 571 N N . LEU A 1 76 ? 4.707 -13.898 1.831 1.00 98.38 76 LEU A N 1
ATOM 572 C CA . LEU A 1 76 ? 3.890 -14.110 3.027 1.00 98.38 76 LEU A CA 1
ATOM 573 C C . LEU A 1 76 ? 2.618 -14.911 2.706 1.00 98.38 76 LEU A C 1
ATOM 575 O O . LEU A 1 76 ? 2.174 -15.714 3.528 1.00 98.38 76 LEU A O 1
ATOM 579 N N . ALA A 1 77 ? 2.050 -14.738 1.510 1.00 97.88 77 ALA A N 1
ATOM 580 C CA . ALA A 1 77 ? 0.891 -15.505 1.067 1.00 97.88 77 ALA A CA 1
ATOM 581 C C . ALA A 1 77 ? 1.238 -16.983 0.830 1.00 97.88 77 ALA A C 1
ATOM 583 O O . ALA A 1 77 ? 0.479 -17.862 1.235 1.00 97.88 77 ALA A O 1
ATOM 584 N N . ASP A 1 78 ? 2.398 -17.275 0.234 1.00 97.19 78 ASP A N 1
ATOM 585 C CA . ASP A 1 78 ? 2.902 -18.648 0.060 1.00 97.19 78 ASP A CA 1
ATOM 586 C C . ASP A 1 78 ? 3.249 -19.318 1.398 1.00 97.19 78 ASP A C 1
ATOM 588 O O . ASP A 1 78 ? 3.159 -20.537 1.525 1.00 97.19 78 ASP A O 1
ATOM 592 N N . ARG A 1 79 ? 3.584 -18.527 2.423 1.00 96.56 79 ARG A N 1
ATOM 593 C CA . ARG A 1 79 ? 3.794 -19.004 3.801 1.00 96.56 79 ARG A CA 1
ATOM 594 C C . ARG A 1 79 ? 2.496 -19.193 4.592 1.00 96.56 79 ARG A C 1
ATOM 596 O O . ARG A 1 79 ? 2.545 -19.664 5.724 1.00 96.56 79 ARG A O 1
ATOM 603 N N . GLY A 1 80 ? 1.343 -18.842 4.021 1.00 96.56 80 GLY A N 1
ATOM 604 C CA . GLY A 1 80 ? 0.048 -18.921 4.699 1.00 96.56 80 GLY A CA 1
ATOM 605 C C . GLY A 1 80 ? -0.154 -17.861 5.788 1.00 96.56 80 GLY A C 1
ATOM 606 O O . GLY A 1 80 ? -1.031 -18.018 6.629 1.00 96.56 80 GLY A O 1
ATOM 607 N N . GLU A 1 81 ? 0.636 -16.786 5.789 1.00 97.62 81 GLU A N 1
ATOM 608 C CA . GLU A 1 81 ? 0.528 -15.706 6.780 1.00 97.62 81 GLU A CA 1
ATOM 609 C C . GLU A 1 81 ? -0.500 -14.648 6.356 1.00 97.62 81 GLU A C 1
ATOM 611 O O . GLU A 1 81 ? -1.181 -14.057 7.194 1.00 97.62 81 GLU A O 1
ATOM 616 N N . VAL A 1 82 ? -0.666 -14.448 5.045 1.00 98.06 82 VAL A N 1
ATOM 617 C CA . VAL A 1 82 ? -1.668 -13.542 4.471 1.00 98.06 82 VAL A CA 1
ATOM 618 C C . VAL A 1 82 ? -2.496 -14.237 3.397 1.00 98.06 82 VAL A C 1
ATOM 620 O O . VAL A 1 82 ? -2.036 -15.139 2.700 1.00 98.06 82 VAL A O 1
ATOM 623 N N . ARG A 1 83 ? -3.733 -13.780 3.223 1.00 98.44 83 ARG A N 1
ATOM 624 C CA . ARG A 1 83 ? -4.592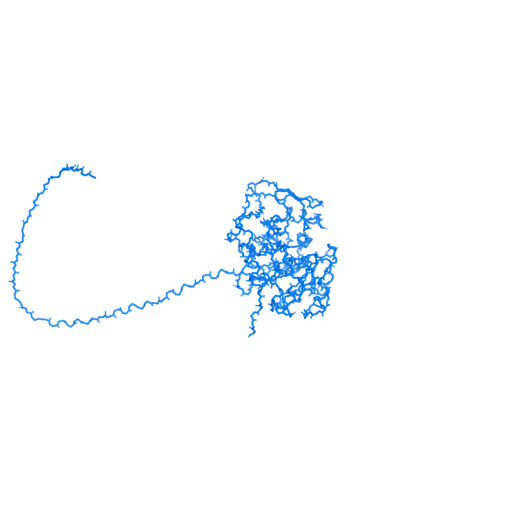 -14.122 2.091 1.00 98.44 83 ARG A CA 1
ATOM 625 C C . ARG A 1 83 ? -4.953 -12.840 1.358 1.00 98.44 83 ARG A C 1
ATOM 627 O O . ARG A 1 83 ? -5.751 -12.048 1.849 1.00 98.44 83 ARG A O 1
ATOM 634 N N . ILE A 1 84 ? -4.370 -12.652 0.181 1.00 98.81 84 ILE A N 1
ATOM 635 C CA . ILE A 1 84 ? -4.619 -11.479 -0.658 1.00 98.81 84 ILE A CA 1
ATOM 636 C C . ILE A 1 84 ? -6.019 -11.615 -1.263 1.00 98.81 84 ILE A C 1
ATOM 638 O O . ILE A 1 84 ? -6.295 -12.582 -1.970 1.00 98.81 84 ILE A O 1
ATOM 642 N N . LEU A 1 85 ? -6.911 -10.679 -0.947 1.00 98.88 85 LEU A N 1
ATOM 643 C CA . LEU A 1 85 ? -8.289 -10.668 -1.437 1.00 98.88 85 LEU A CA 1
ATOM 644 C C . LEU A 1 85 ? -8.433 -9.865 -2.731 1.00 98.88 85 LEU A C 1
ATOM 646 O O . LEU A 1 85 ? -9.189 -10.250 -3.619 1.00 98.88 85 LEU A O 1
ATOM 650 N N . ALA A 1 86 ? -7.721 -8.744 -2.812 1.00 98.88 86 ALA A N 1
ATOM 651 C CA . ALA A 1 86 ? -7.675 -7.854 -3.960 1.00 98.88 86 ALA A CA 1
ATOM 652 C C . ALA A 1 86 ? -6.449 -6.951 -3.868 1.00 98.88 86 ALA A C 1
ATOM 654 O O . ALA A 1 86 ? -5.897 -6.750 -2.779 1.00 98.88 86 ALA A O 1
ATOM 655 N N . MET A 1 87 ? -6.069 -6.385 -5.009 1.00 98.88 87 MET A N 1
ATOM 656 C CA . MET A 1 87 ? -5.105 -5.299 -5.055 1.00 98.88 87 MET A CA 1
ATOM 657 C C . MET A 1 87 ? -5.685 -4.098 -5.798 1.00 98.88 87 MET A C 1
ATOM 659 O O . MET A 1 87 ? -6.445 -4.272 -6.747 1.00 98.88 87 MET A O 1
ATOM 663 N N . GLY A 1 88 ? -5.341 -2.884 -5.395 1.00 98.62 88 GLY A N 1
ATOM 664 C CA . GLY A 1 88 ? -5.660 -1.680 -6.153 1.00 98.62 88 GLY A CA 1
ATOM 665 C C . GLY A 1 88 ? -4.412 -0.898 -6.506 1.00 98.62 88 GLY A C 1
ATOM 666 O O . GLY A 1 88 ? -3.406 -0.944 -5.804 1.00 98.62 88 GLY A O 1
ATOM 667 N N . VAL A 1 89 ? -4.504 -0.192 -7.624 1.00 98.56 89 VAL A N 1
ATOM 668 C CA . VAL A 1 89 ? -3.529 0.802 -8.044 1.00 98.56 89 VAL A CA 1
ATOM 669 C C . VAL A 1 89 ? -4.085 2.180 -7.706 1.00 98.56 89 VAL A C 1
ATOM 671 O O . VAL A 1 89 ? -5.217 2.477 -8.094 1.00 98.56 89 VAL A O 1
ATOM 674 N N . SER A 1 90 ? -3.324 3.010 -6.994 1.00 97.81 90 SER A N 1
ATOM 675 C CA . SER A 1 90 ? -3.693 4.398 -6.651 1.00 97.81 90 SER A CA 1
ATOM 676 C C . SER A 1 90 ? -3.132 5.445 -7.614 1.00 97.81 90 SER A C 1
ATOM 678 O O . SER A 1 90 ? -3.576 6.590 -7.586 1.00 97.81 90 SER A O 1
ATOM 680 N N . SER A 1 91 ? -2.233 5.064 -8.525 1.00 96.31 91 SER A N 1
ATOM 681 C CA . SER A 1 91 ? -1.711 5.955 -9.565 1.00 96.31 91 SER A CA 1
ATOM 682 C C . SER A 1 91 ? -2.517 5.924 -10.868 1.00 96.31 91 SER A C 1
ATOM 684 O O . SER A 1 91 ? -3.115 4.915 -11.251 1.00 96.31 91 SER A O 1
ATOM 686 N N . LYS A 1 92 ? -2.491 7.035 -11.614 1.00 95.62 92 LYS A N 1
ATOM 687 C CA . LYS A 1 92 ? -3.147 7.176 -12.928 1.00 95.62 92 LYS A CA 1
ATOM 688 C C . LYS A 1 92 ? -2.309 6.628 -14.095 1.00 95.62 92 LYS A C 1
ATOM 690 O O . LYS A 1 92 ? -2.724 6.738 -15.249 1.00 95.62 92 LYS A O 1
ATOM 695 N N . HIS A 1 93 ? -1.133 6.056 -13.834 1.00 96.50 93 HIS A N 1
ATOM 696 C CA . HIS A 1 93 ? -0.246 5.552 -14.882 1.00 96.50 93 HIS A CA 1
ATOM 697 C C . HIS A 1 93 ? -0.827 4.281 -15.524 1.00 96.50 93 HIS A C 1
ATOM 699 O O . HIS A 1 93 ? -1.062 3.265 -14.870 1.00 96.50 93 HIS A O 1
ATOM 705 N N . ASP A 1 94 ? -1.033 4.309 -16.841 1.00 95.69 94 ASP A N 1
ATOM 706 C CA . ASP A 1 94 ? -1.774 3.280 -17.584 1.00 95.69 94 ASP A CA 1
ATOM 707 C C . ASP A 1 94 ? -1.108 1.892 -17.559 1.00 95.69 94 ASP A C 1
ATOM 709 O O . ASP A 1 94 ? -1.782 0.872 -17.696 1.00 95.69 94 ASP A O 1
ATOM 713 N N . LYS A 1 95 ? 0.215 1.832 -17.372 1.00 98.00 95 LYS A N 1
ATOM 714 C CA . LYS A 1 95 ? 0.950 0.564 -17.216 1.00 98.00 95 LYS A CA 1
ATOM 715 C C . LYS A 1 95 ? 1.023 0.036 -15.782 1.00 98.00 95 LYS A C 1
ATOM 717 O O . LYS A 1 95 ? 1.447 -1.104 -15.620 1.00 98.00 95 LYS A O 1
ATOM 722 N N . SER A 1 96 ? 0.610 0.790 -14.761 1.00 98.31 96 SER A N 1
ATOM 723 C CA . SER A 1 96 ? 0.696 0.323 -13.366 1.00 98.31 96 SER A CA 1
ATOM 724 C C . SER A 1 96 ? -0.168 -0.925 -13.112 1.00 98.31 96 SER A C 1
ATOM 726 O O . SER A 1 96 ? 0.372 -1.916 -12.615 1.00 98.31 96 SER A O 1
ATOM 728 N N . PRO A 1 97 ? -1.446 -0.995 -13.553 1.00 98.31 97 PRO A N 1
ATOM 729 C CA . PRO A 1 97 ? -2.238 -2.223 -13.419 1.00 98.31 97 PRO A CA 1
ATOM 730 C C . PRO A 1 97 ? -1.658 -3.421 -14.184 1.00 98.31 97 PRO A C 1
ATOM 732 O O . PRO A 1 97 ? -1.748 -4.554 -13.715 1.00 98.31 97 PRO A O 1
ATOM 735 N N . LEU A 1 98 ? -1.039 -3.190 -15.348 1.00 98.50 98 LEU A N 1
ATOM 736 C CA . LEU A 1 98 ? -0.422 -4.249 -16.159 1.00 98.50 98 LEU A CA 1
ATOM 737 C C . LEU A 1 98 ? 0.847 -4.787 -15.487 1.00 98.50 98 LEU A C 1
ATOM 739 O O . LEU A 1 98 ? 1.025 -5.999 -15.405 1.00 98.50 98 LEU A O 1
ATOM 743 N N . CYS A 1 99 ? 1.684 -3.897 -14.948 1.00 98.62 99 CYS A N 1
ATOM 744 C CA . CYS A 1 99 ? 2.861 -4.255 -14.159 1.00 98.62 99 CYS A CA 1
ATOM 745 C C . CYS A 1 99 ? 2.472 -5.098 -12.934 1.00 98.62 99 CYS A C 1
ATOM 747 O O . CYS A 1 99 ? 3.012 -6.186 -12.721 1.00 98.62 99 CYS A O 1
ATOM 749 N N . LEU A 1 100 ? 1.457 -4.656 -12.185 1.00 98.81 100 LEU A N 1
ATOM 750 C CA . LEU A 1 100 ? 0.930 -5.402 -11.044 1.00 98.81 100 LEU A CA 1
ATOM 751 C C . LEU A 1 100 ? 0.347 -6.762 -11.462 1.00 98.81 100 LEU A C 1
ATOM 753 O O . LEU A 1 100 ? 0.573 -7.771 -10.794 1.00 98.81 100 LEU A O 1
ATOM 757 N N . SER A 1 101 ? -0.351 -6.820 -12.600 1.00 98.69 101 SER A N 1
ATOM 758 C CA . SER A 1 101 ? -0.871 -8.069 -13.167 1.00 98.69 101 SER A CA 1
ATOM 759 C C . SER A 1 101 ? 0.251 -9.044 -13.547 1.00 98.69 101 SER A C 1
ATOM 761 O O . SER A 1 101 ? 0.124 -10.239 -13.273 1.00 98.69 101 SER A O 1
ATOM 763 N N . ALA A 1 102 ? 1.366 -8.552 -14.096 1.00 98.75 102 ALA A N 1
ATOM 764 C CA . ALA A 1 102 ? 2.540 -9.367 -14.409 1.00 98.75 102 ALA A CA 1
ATOM 765 C C . ALA A 1 102 ? 3.195 -9.946 -13.146 1.00 98.75 102 ALA A C 1
ATOM 767 O O . ALA A 1 102 ? 3.511 -11.137 -13.097 1.00 98.75 102 ALA A O 1
ATOM 768 N N . LEU A 1 103 ? 3.345 -9.134 -12.093 1.00 98.75 103 LEU A N 1
ATOM 769 C CA . LEU A 1 103 ? 3.842 -9.593 -10.791 1.00 98.75 103 LEU A CA 1
ATOM 770 C C . LEU A 1 103 ? 2.921 -10.660 -10.188 1.00 98.75 103 LEU A C 1
ATOM 772 O O . LEU A 1 103 ? 3.386 -11.722 -9.773 1.00 98.75 103 LEU A O 1
ATOM 776 N N . ASN A 1 104 ? 1.609 -10.419 -10.190 1.00 98.69 104 ASN A N 1
ATOM 777 C CA . ASN A 1 104 ? 0.625 -11.368 -9.675 1.00 98.69 104 ASN A CA 1
ATOM 778 C C . ASN A 1 104 ? 0.656 -12.693 -10.441 1.00 98.69 104 ASN A C 1
ATOM 780 O O . ASN A 1 104 ? 0.643 -13.758 -9.822 1.00 98.69 104 ASN A O 1
ATOM 784 N N . LEU A 1 105 ? 0.746 -12.650 -11.773 1.00 98.19 105 LEU A N 1
ATOM 785 C CA . LEU A 1 105 ? 0.853 -13.856 -12.586 1.00 98.19 105 LEU A CA 1
ATOM 786 C C . LEU A 1 105 ? 2.169 -14.601 -12.329 1.00 98.19 105 LEU A C 1
ATOM 788 O O . LEU A 1 105 ? 2.149 -15.824 -12.187 1.00 98.19 105 LEU A O 1
ATOM 792 N N . TYR A 1 106 ? 3.286 -13.880 -12.191 1.00 98.19 106 TYR A N 1
ATOM 793 C CA . TYR A 1 106 ? 4.579 -14.465 -11.838 1.00 98.19 106 TYR A CA 1
ATOM 794 C C . TYR A 1 106 ? 4.506 -15.265 -10.535 1.00 98.19 106 TYR A C 1
ATOM 796 O O . TYR A 1 106 ? 4.930 -16.419 -10.496 1.00 98.19 106 TYR A O 1
ATOM 804 N N . PHE A 1 107 ? 3.886 -14.703 -9.495 1.00 98.19 107 PHE A N 1
ATOM 805 C CA . PHE A 1 107 ? 3.661 -15.375 -8.212 1.00 98.19 107 PHE A CA 1
ATOM 806 C C . PHE A 1 107 ? 2.444 -16.319 -8.203 1.00 98.19 107 PHE A C 1
ATOM 808 O O . PHE A 1 107 ? 1.937 -16.664 -7.136 1.00 98.19 107 PHE A O 1
ATOM 815 N N . ARG A 1 108 ? 1.978 -16.765 -9.381 1.00 97.25 108 ARG A N 1
ATOM 816 C CA . ARG A 1 108 ? 0.888 -17.748 -9.567 1.00 97.25 108 ARG A CA 1
ATOM 817 C C . ARG A 1 108 ? -0.454 -17.336 -8.976 1.00 97.25 108 ARG A C 1
ATOM 819 O O . ARG A 1 108 ? -1.293 -18.170 -8.651 1.00 97.25 108 ARG A O 1
ATOM 826 N N . ARG A 1 109 ? -0.674 -16.035 -8.869 1.00 97.44 109 ARG A N 1
ATOM 827 C CA . ARG A 1 109 ? -1.908 -15.423 -8.384 1.00 97.44 109 ARG A CA 1
ATOM 828 C C . ARG A 1 109 ? -2.485 -14.476 -9.431 1.00 97.44 109 ARG A C 1
ATOM 830 O O . ARG A 1 109 ? -3.013 -13.420 -9.103 1.00 97.44 109 ARG A O 1
ATOM 837 N N . GLY A 1 110 ? -2.392 -14.868 -10.704 1.00 97.06 110 GLY A N 1
ATOM 838 C CA . GLY A 1 110 ? -2.879 -14.072 -11.833 1.00 97.06 110 GLY A CA 1
ATOM 839 C C . GLY A 1 110 ? -4.379 -13.768 -11.775 1.00 97.06 110 GLY A C 1
ATOM 840 O O . GLY A 1 110 ? -4.808 -12.796 -12.379 1.00 97.06 110 GLY A O 1
ATOM 841 N N . ASP A 1 111 ? -5.159 -14.561 -11.035 1.00 96.75 111 ASP A N 1
ATOM 842 C CA . ASP A 1 111 ? -6.610 -14.384 -10.867 1.00 96.75 111 ASP A CA 1
ATOM 843 C C . ASP A 1 111 ? -6.984 -13.367 -9.779 1.00 96.75 111 ASP A C 1
ATOM 845 O O . ASP A 1 111 ? -8.168 -13.114 -9.556 1.00 96.75 111 ASP A O 1
ATOM 849 N N . LEU A 1 112 ? -5.997 -12.784 -9.083 1.00 98.31 112 LEU A N 1
ATOM 850 C CA . LEU A 1 112 ? -6.269 -11.723 -8.121 1.00 98.31 112 LEU A CA 1
ATOM 851 C C . LEU A 1 112 ? -6.896 -10.521 -8.833 1.00 98.31 112 LEU A C 1
ATOM 853 O O . LEU A 1 112 ? -6.313 -10.015 -9.798 1.00 98.31 112 LEU A O 1
ATOM 857 N N . PRO A 1 113 ? -8.049 -10.028 -8.353 1.00 98.44 113 PRO A N 1
ATOM 858 C CA . PRO A 1 113 ? -8.667 -8.863 -8.951 1.00 98.44 113 PRO A CA 1
ATOM 859 C C . PRO A 1 113 ? -7.815 -7.621 -8.671 1.00 98.44 113 PRO A C 1
ATOM 861 O O . PRO A 1 113 ? -7.340 -7.414 -7.549 1.00 98.44 113 PRO A O 1
ATOM 864 N N . ILE A 1 114 ? -7.641 -6.805 -9.711 1.00 98.81 114 ILE A N 1
ATOM 865 C CA . ILE A 1 114 ? -6.911 -5.537 -9.673 1.00 98.81 114 ILE A CA 1
ATOM 866 C C . ILE A 1 114 ? -7.901 -4.403 -9.926 1.00 98.81 114 ILE A C 1
ATOM 868 O O . ILE A 1 114 ? -8.668 -4.471 -10.883 1.00 98.81 114 ILE A O 1
ATOM 872 N N . GLY A 1 115 ? -7.883 -3.377 -9.080 1.00 98.44 115 GLY A N 1
ATOM 873 C CA . GLY A 1 115 ? -8.645 -2.142 -9.259 1.00 98.44 115 GLY A CA 1
ATOM 874 C C . GLY A 1 115 ? -7.755 -0.992 -9.727 1.00 98.44 115 GLY A C 1
ATOM 875 O O . GLY A 1 115 ? -6.569 -0.953 -9.407 1.00 98.44 115 GLY A O 1
ATOM 876 N N . ARG A 1 116 ? -8.323 -0.038 -10.462 1.00 97.50 116 ARG A N 1
ATOM 877 C CA . ARG A 1 116 ? -7.661 1.222 -10.862 1.00 97.50 116 ARG A CA 1
ATOM 878 C C . ARG A 1 116 ? -8.305 2.435 -10.180 1.00 97.50 116 ARG A C 1
ATOM 880 O O . ARG A 1 116 ? -9.457 2.319 -9.759 1.00 97.50 116 ARG A O 1
ATOM 887 N N . PRO A 1 117 ? -7.668 3.615 -10.152 1.00 96.81 117 PRO A N 1
ATOM 888 C CA . PRO A 1 117 ? -8.295 4.778 -9.544 1.00 96.81 117 PRO A CA 1
ATOM 889 C C . PRO A 1 117 ? -9.613 5.166 -10.213 1.00 96.81 117 PRO A C 1
ATOM 891 O O . PRO A 1 117 ? -9.830 4.951 -11.418 1.00 96.81 117 PRO A O 1
ATOM 894 N N . GLN A 1 118 ? -10.499 5.753 -9.412 1.00 92.44 118 GLN A N 1
ATOM 895 C CA . GLN A 1 118 ? -11.728 6.350 -9.902 1.00 92.44 118 GLN A CA 1
ATOM 896 C C . GLN A 1 118 ? -11.455 7.789 -10.350 1.00 92.44 118 GLN A C 1
ATOM 898 O O . GLN A 1 118 ? -11.281 8.689 -9.543 1.00 92.44 118 GLN A O 1
ATOM 903 N N . GLY A 1 119 ? -11.463 8.017 -11.664 1.00 91.19 119 GLY A N 1
ATOM 904 C CA . GLY A 1 119 ? -11.303 9.362 -12.215 1.00 91.19 119 GLY A CA 1
ATOM 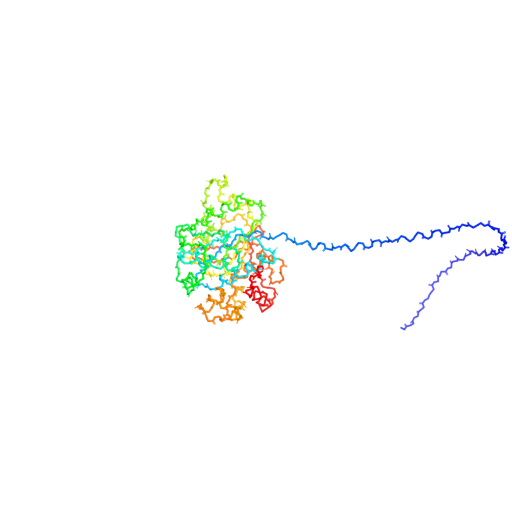905 C C . GLY A 1 119 ? -9.870 9.882 -12.100 1.00 91.19 119 GLY A C 1
ATOM 906 O O . GLY A 1 119 ? -8.947 9.287 -12.666 1.00 91.19 119 GLY A O 1
ATOM 907 N N . ASP A 1 120 ? -9.706 11.030 -11.446 1.00 90.69 120 ASP A N 1
ATOM 908 C CA . ASP A 1 120 ? -8.410 11.677 -11.279 1.00 90.69 120 ASP A CA 1
ATOM 909 C C . ASP A 1 120 ? -7.621 11.072 -10.123 1.00 90.69 120 ASP A C 1
ATOM 911 O O . ASP A 1 120 ? -8.149 10.778 -9.057 1.00 90.69 120 ASP A O 1
ATOM 915 N N . ALA A 1 121 ? -6.331 10.895 -10.369 1.00 95.12 121 ALA A N 1
ATOM 916 C CA . ALA A 1 121 ? -5.360 10.374 -9.429 1.00 95.12 121 ALA A CA 1
ATOM 917 C C . ALA A 1 121 ? -3.979 10.897 -9.819 1.00 95.12 121 ALA A C 1
ATOM 919 O O . ALA A 1 121 ? -3.786 11.403 -10.934 1.00 95.12 121 ALA A O 1
ATOM 920 N N . PHE A 1 122 ? -3.020 10.766 -8.908 1.00 96.62 122 PHE A N 1
ATOM 921 C CA . PHE A 1 122 ? -1.666 11.232 -9.151 1.00 96.62 122 PHE A CA 1
ATOM 922 C C . PHE A 1 122 ? -1.027 10.494 -10.337 1.00 96.62 122 PHE A C 1
ATOM 924 O O . PHE A 1 122 ? -1.166 9.278 -10.495 1.00 96.62 122 PHE A O 1
ATOM 931 N N . LEU A 1 123 ? -0.338 11.248 -11.192 1.00 96.19 123 LEU A N 1
ATOM 932 C CA . LEU A 1 123 ? 0.346 10.735 -12.373 1.00 96.19 123 LEU A CA 1
ATOM 933 C C . LEU A 1 123 ? 1.814 11.140 -12.326 1.00 96.19 123 LEU A C 1
ATOM 935 O O . LEU A 1 123 ? 2.146 12.315 -12.179 1.00 96.19 123 LEU A O 1
ATOM 939 N N . ARG A 1 124 ? 2.685 10.157 -12.521 1.00 95.44 124 ARG A N 1
ATOM 940 C CA . ARG A 1 124 ? 4.125 10.320 -12.683 1.00 95.44 124 ARG A CA 1
ATOM 941 C C . ARG A 1 124 ? 4.634 9.236 -13.624 1.00 95.44 124 ARG A C 1
ATOM 943 O O . ARG A 1 124 ? 4.054 8.162 -13.689 1.00 95.44 124 ARG A O 1
ATOM 950 N N . ASP A 1 125 ? 5.726 9.482 -14.329 1.00 95.19 125 ASP A N 1
ATOM 951 C CA . ASP A 1 125 ? 6.346 8.430 -15.134 1.00 95.19 125 ASP A CA 1
ATOM 952 C C . ASP A 1 125 ? 6.947 7.322 -14.258 1.00 95.19 125 ASP A C 1
ATOM 954 O O . ASP A 1 125 ? 7.474 7.580 -13.170 1.00 95.19 125 ASP A O 1
ATOM 958 N N . SER A 1 126 ? 6.920 6.090 -14.769 1.00 97.94 126 SER A N 1
ATOM 959 C CA . SER A 1 126 ? 7.594 4.937 -14.168 1.00 97.94 126 SER A CA 1
ATOM 960 C C . SER A 1 126 ? 8.799 4.508 -14.999 1.00 97.94 126 SER A C 1
ATOM 962 O O . SER A 1 126 ? 8.729 4.399 -16.223 1.00 97.94 126 SER A O 1
ATOM 964 N N . LYS A 1 127 ? 9.903 4.173 -14.322 1.00 98.38 127 LYS A N 1
ATOM 965 C CA . LYS A 1 127 ? 11.110 3.638 -14.975 1.00 98.38 127 LYS A CA 1
ATOM 966 C C . LYS A 1 127 ? 10.976 2.181 -15.420 1.00 98.38 127 LYS A C 1
ATOM 968 O O . LYS A 1 127 ? 11.831 1.701 -16.158 1.00 98.38 127 LYS A O 1
ATOM 973 N N . TYR A 1 128 ? 9.967 1.459 -14.933 1.00 98.62 128 TYR A N 1
ATOM 974 C CA . TYR A 1 128 ? 9.882 0.010 -15.109 1.00 98.62 128 TYR A CA 1
ATOM 975 C C . TYR A 1 128 ? 8.536 -0.474 -15.650 1.00 98.62 128 TYR A C 1
ATOM 977 O O . TYR A 1 128 ? 8.529 -1.455 -16.388 1.00 98.62 128 TYR A O 1
ATOM 985 N N . ASN A 1 129 ? 7.413 0.198 -15.374 1.00 98.19 129 ASN A N 1
ATOM 986 C CA . ASN A 1 129 ? 6.089 -0.349 -15.699 1.00 98.19 129 ASN A CA 1
ATOM 987 C C . ASN A 1 129 ? 5.896 -0.697 -17.176 1.00 98.19 129 ASN A C 1
ATOM 989 O O . ASN A 1 129 ? 5.395 -1.775 -17.484 1.00 98.19 129 ASN A O 1
ATOM 993 N N . ALA A 1 130 ? 6.294 0.193 -18.091 1.00 97.56 130 ALA A N 1
ATOM 994 C CA . ALA A 1 130 ? 6.139 -0.048 -19.526 1.00 97.56 130 ALA A CA 1
ATOM 995 C C . ALA A 1 130 ? 6.954 -1.258 -19.996 1.00 97.56 130 ALA A C 1
ATOM 997 O O . ALA A 1 130 ? 6.444 -2.089 -20.744 1.00 97.56 130 ALA A O 1
ATOM 998 N N . GLN A 1 131 ? 8.187 -1.392 -19.507 1.00 98.44 131 GLN A N 1
ATOM 999 C CA . GLN A 1 131 ? 9.053 -2.507 -19.870 1.00 98.44 131 GLN A CA 1
ATOM 1000 C C . GLN A 1 131 ? 8.574 -3.820 -19.243 1.00 98.44 131 GLN A C 1
ATOM 1002 O O . GLN A 1 131 ? 8.579 -4.846 -19.914 1.00 98.44 131 GLN A O 1
ATOM 1007 N N . ILE A 1 132 ? 8.111 -3.799 -17.988 1.00 98.62 132 ILE A N 1
ATOM 1008 C CA . ILE A 1 132 ? 7.541 -4.986 -17.339 1.00 98.62 132 ILE A CA 1
ATOM 1009 C C . ILE A 1 132 ? 6.278 -5.448 -18.075 1.00 98.62 132 ILE A C 1
ATOM 1011 O O . ILE A 1 132 ? 6.151 -6.631 -18.372 1.00 98.62 132 ILE A O 1
ATOM 1015 N N . ALA A 1 133 ? 5.378 -4.528 -18.429 1.00 97.38 133 ALA A N 1
ATOM 1016 C CA . ALA A 1 133 ? 4.191 -4.858 -19.216 1.00 97.38 133 ALA A CA 1
ATOM 1017 C C . ALA A 1 133 ? 4.543 -5.413 -20.611 1.00 97.38 133 ALA A C 1
ATOM 1019 O O . ALA A 1 133 ? 3.830 -6.256 -21.136 1.00 97.38 133 ALA A O 1
ATOM 1020 N N . ALA A 1 134 ? 5.648 -4.973 -21.217 1.00 97.88 134 ALA A N 1
ATOM 1021 C CA . ALA A 1 134 ? 6.078 -5.476 -22.520 1.00 97.88 134 ALA A CA 1
ATOM 1022 C C . ALA A 1 134 ? 6.775 -6.850 -22.453 1.00 97.88 134 ALA A C 1
ATOM 1024 O O . ALA A 1 134 ? 6.617 -7.665 -23.358 1.00 97.88 134 ALA A O 1
ATOM 1025 N N . GLU A 1 135 ? 7.582 -7.102 -21.417 1.00 98.25 135 GLU A N 1
ATOM 1026 C CA . GLU A 1 135 ? 8.449 -8.287 -21.331 1.00 98.25 135 GLU A CA 1
ATOM 1027 C C . GLU A 1 135 ? 7.797 -9.487 -20.626 1.00 98.25 135 GLU A C 1
ATOM 1029 O O . GLU A 1 135 ? 8.216 -10.626 -20.853 1.00 98.25 135 GLU A O 1
ATOM 1034 N N . PHE A 1 136 ? 6.805 -9.263 -19.756 1.00 98.31 136 PHE A N 1
ATOM 1035 C CA . PHE A 1 136 ? 6.257 -10.303 -18.883 1.00 98.31 136 PHE A CA 1
ATOM 1036 C C . PHE A 1 136 ? 4.783 -10.586 -19.180 1.00 98.31 136 PHE A C 1
ATOM 1038 O O . PHE A 1 136 ? 4.004 -9.651 -19.357 1.00 98.31 136 PHE A O 1
ATOM 1045 N N . PRO A 1 137 ? 4.357 -11.864 -19.166 1.00 97.62 137 PRO A N 1
ATOM 1046 C CA . PRO A 1 137 ? 2.947 -12.206 -19.286 1.00 97.62 137 PRO A CA 1
ATOM 1047 C C . PRO A 1 137 ? 2.110 -11.553 -18.182 1.00 97.62 137 PRO A C 1
ATOM 1049 O O . PRO A 1 137 ? 2.510 -11.537 -17.017 1.00 97.62 137 PRO A O 1
ATOM 1052 N N . HIS A 1 138 ? 0.916 -11.088 -18.536 1.00 97.25 138 HIS A N 1
ATOM 1053 C CA . HIS A 1 138 ? -0.069 -10.525 -17.616 1.00 97.25 138 HIS A CA 1
ATOM 1054 C C . HIS A 1 138 ? -1.492 -10.785 -18.131 1.00 97.25 138 HIS A C 1
ATOM 1056 O O . HIS A 1 138 ? -1.685 -11.105 -19.303 1.00 97.25 138 HIS A O 1
ATOM 1062 N N . ARG A 1 139 ? -2.504 -10.675 -17.260 1.00 95.81 139 ARG A N 1
ATOM 1063 C CA . ARG A 1 139 ? -3.906 -10.955 -17.631 1.00 95.81 139 ARG A CA 1
ATOM 1064 C C . ARG A 1 139 ? -4.650 -9.753 -18.214 1.00 95.81 139 ARG A C 1
ATOM 1066 O O . ARG A 1 139 ? -5.566 -9.945 -19.004 1.00 95.81 139 ARG A O 1
ATOM 1073 N N . LEU A 1 140 ? -4.300 -8.534 -17.805 1.00 95.31 140 LEU A N 1
ATOM 1074 C CA . LEU A 1 140 ? -4.976 -7.317 -18.273 1.00 95.31 140 LEU A CA 1
ATOM 1075 C C . LEU A 1 140 ? -4.453 -6.912 -19.652 1.00 95.31 140 LEU A C 1
ATOM 1077 O O . LEU A 1 140 ? -3.243 -6.842 -19.821 1.00 95.31 140 LEU A O 1
ATOM 1081 N N . SER A 1 141 ? -5.320 -6.602 -20.618 1.00 92.62 141 SER A N 1
ATOM 1082 C CA . SER A 1 141 ? -4.868 -6.062 -21.914 1.00 92.62 141 SER A CA 1
ATOM 1083 C C . SER A 1 141 ? -4.693 -4.544 -21.845 1.00 92.62 141 SER A C 1
ATOM 1085 O O . SER A 1 141 ? -3.810 -3.975 -22.485 1.00 92.62 141 SER A O 1
ATOM 1087 N N . SER A 1 142 ? -5.506 -3.879 -21.024 1.00 94.19 142 SER A N 1
ATOM 1088 C CA . SER A 1 142 ? -5.425 -2.453 -20.740 1.00 94.19 142 SER A CA 1
ATOM 1089 C C . SER A 1 142 ? -5.785 -2.154 -19.281 1.00 94.19 142 SER A C 1
ATOM 1091 O O . SER A 1 142 ? -6.512 -2.910 -18.639 1.00 94.19 142 SER A O 1
ATOM 1093 N N . ALA A 1 143 ? -5.338 -1.009 -18.754 1.00 91.62 143 ALA A N 1
ATOM 1094 C CA . ALA A 1 143 ? -5.782 -0.547 -17.436 1.00 91.62 143 ALA A CA 1
ATOM 1095 C C . ALA A 1 143 ? -7.304 -0.354 -17.361 1.00 91.62 143 ALA A C 1
ATOM 1097 O O . ALA A 1 143 ? -7.882 -0.478 -16.286 1.00 91.62 143 ALA A O 1
ATOM 1098 N N . ARG A 1 144 ? -7.968 -0.060 -18.488 1.00 92.56 144 ARG A N 1
ATOM 1099 C CA . ARG A 1 144 ? -9.421 0.164 -18.537 1.00 92.56 144 ARG A CA 1
ATOM 1100 C C . ARG A 1 144 ? -10.223 -1.118 -18.326 1.00 92.56 144 ARG A C 1
ATOM 1102 O O . ARG A 1 144 ? -11.390 -1.015 -17.964 1.00 92.56 144 ARG A O 1
ATOM 1109 N N . ASP A 1 145 ? -9.596 -2.278 -18.505 1.00 94.00 145 ASP A N 1
ATOM 1110 C CA . ASP A 1 145 ? -10.219 -3.587 -18.288 1.00 94.00 145 ASP A CA 1
ATOM 1111 C C . ASP A 1 145 ? -10.392 -3.886 -16.787 1.00 94.00 145 ASP A C 1
ATOM 1113 O O . ASP A 1 145 ? -11.167 -4.764 -16.411 1.00 94.00 145 ASP A O 1
ATOM 1117 N N . ALA A 1 146 ? -9.677 -3.158 -15.921 1.00 95.81 146 ALA A N 1
ATOM 1118 C CA . ALA A 1 146 ? -9.832 -3.243 -14.477 1.00 95.81 146 ALA A CA 1
ATOM 1119 C C . ALA A 1 146 ? -11.043 -2.410 -13.992 1.00 95.81 146 ALA A C 1
ATOM 1121 O O . ALA A 1 146 ? -11.228 -1.270 -14.451 1.00 95.81 146 ALA A O 1
ATOM 1122 N N . PRO A 1 147 ? -11.839 -2.923 -13.028 1.00 97.25 147 PRO A N 1
ATOM 1123 C CA . PRO A 1 147 ? -12.850 -2.127 -12.331 1.00 97.25 147 PRO A CA 1
ATOM 1124 C C . PRO A 1 147 ? -12.202 -0.973 -11.556 1.00 97.25 147 PRO A C 1
ATOM 1126 O O . PRO A 1 147 ? -10.982 -0.937 -11.356 1.00 97.25 147 PRO A O 1
ATOM 1129 N N . THR A 1 148 ? -13.004 -0.020 -11.079 1.00 98.19 148 THR A N 1
ATOM 1130 C CA . THR A 1 148 ? -12.460 0.987 -10.158 1.00 98.19 148 THR A CA 1
ATOM 1131 C C . THR A 1 148 ? -12.108 0.332 -8.818 1.00 98.19 148 THR A C 1
ATOM 1133 O O . THR A 1 148 ? -12.751 -0.625 -8.383 1.00 98.19 148 THR A O 1
ATOM 1136 N N . ALA A 1 149 ? -11.067 0.826 -8.153 1.00 98.56 149 ALA A N 1
ATOM 1137 C CA . ALA A 1 149 ? -10.635 0.328 -6.855 1.00 98.56 149 ALA A CA 1
ATOM 1138 C C . ALA A 1 149 ? -11.735 0.475 -5.786 1.00 98.56 149 ALA A C 1
ATOM 1140 O O . ALA A 1 149 ? -11.985 -0.514 -5.100 1.00 98.56 149 ALA A O 1
ATOM 1141 N N . PRO A 1 150 ? -12.484 1.596 -5.688 1.00 98.50 150 PRO A N 1
ATOM 1142 C CA . PRO A 1 150 ? -13.621 1.687 -4.771 1.00 98.50 150 PRO A CA 1
ATOM 1143 C C . PRO A 1 150 ? -14.696 0.617 -5.019 1.00 98.50 150 PRO A C 1
ATOM 1145 O O . PRO A 1 150 ? -15.138 -0.028 -4.069 1.00 98.50 150 PRO A O 1
ATOM 1148 N N . GLU A 1 151 ? -15.081 0.367 -6.279 1.00 98.44 151 GLU A N 1
ATOM 1149 C CA . GLU A 1 151 ? -16.052 -0.684 -6.631 1.00 98.44 151 GLU A CA 1
ATOM 1150 C C . GLU A 1 151 ? -15.533 -2.074 -6.234 1.00 98.44 151 GLU A C 1
ATOM 1152 O O . GLU A 1 151 ? -16.237 -2.851 -5.581 1.00 98.44 151 GLU A O 1
ATOM 1157 N N . LEU A 1 152 ? -14.270 -2.368 -6.558 1.00 98.81 152 LEU A N 1
ATOM 1158 C CA . LEU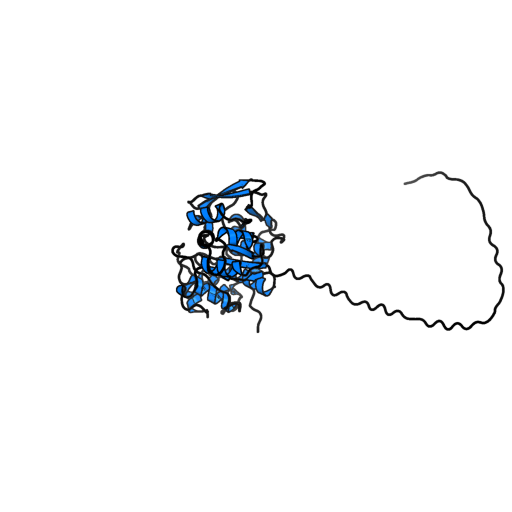 A 1 152 ? -13.627 -3.628 -6.199 1.00 98.81 152 LEU A CA 1
ATOM 1159 C C . LEU A 1 152 ? -13.551 -3.822 -4.677 1.00 98.81 152 LEU A C 1
ATOM 1161 O O . LEU A 1 152 ? -13.866 -4.900 -4.168 1.00 98.81 152 LE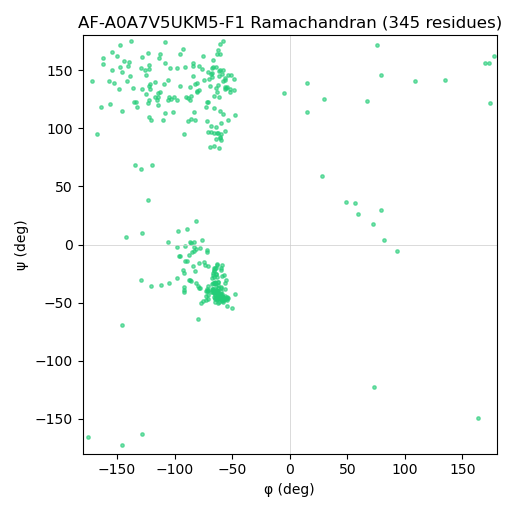U A O 1
ATOM 1165 N N . TYR A 1 153 ? -13.157 -2.788 -3.935 1.00 98.88 153 TYR A N 1
ATOM 1166 C CA . TYR A 1 153 ? -13.047 -2.845 -2.480 1.00 98.88 153 TYR A CA 1
ATOM 1167 C C . TYR A 1 153 ? -14.405 -3.094 -1.839 1.00 98.88 153 TYR A C 1
ATOM 1169 O O . TYR A 1 153 ? -14.505 -3.965 -0.975 1.00 98.88 153 TYR A O 1
ATOM 1177 N N . ARG A 1 154 ? -15.474 -2.445 -2.314 1.00 98.81 154 ARG A N 1
ATOM 1178 C CA . ARG A 1 154 ? -16.836 -2.746 -1.853 1.00 98.81 154 ARG A CA 1
ATOM 1179 C C . ARG A 1 154 ? -17.226 -4.195 -2.103 1.00 98.81 154 ARG A C 1
ATOM 1181 O O . ARG A 1 154 ? -17.688 -4.861 -1.176 1.00 98.81 154 ARG A O 1
ATOM 1188 N N . GLN A 1 155 ? -17.004 -4.704 -3.317 1.00 98.81 155 GLN A N 1
ATOM 1189 C CA . GLN A 1 155 ? -17.305 -6.094 -3.671 1.00 98.81 155 GLN A CA 1
ATOM 1190 C C . GLN A 1 155 ? -16.599 -7.089 -2.737 1.00 98.81 155 GLN A C 1
ATOM 1192 O O . GLN A 1 155 ? -17.201 -8.077 -2.306 1.00 98.81 155 GLN A O 1
ATOM 1197 N N . VAL A 1 156 ? -15.323 -6.845 -2.440 1.00 98.75 156 VAL A N 1
ATOM 1198 C CA . VAL A 1 156 ? -14.496 -7.720 -1.602 1.00 98.75 156 VAL A CA 1
ATOM 1199 C C . VAL A 1 156 ? -14.894 -7.617 -0.131 1.00 98.75 156 VAL A C 1
ATOM 1201 O O . VAL A 1 156 ? -15.118 -8.643 0.512 1.00 98.75 156 VAL A O 1
ATOM 1204 N N . LEU A 1 157 ? -15.041 -6.397 0.394 1.00 98.88 157 LEU A N 1
ATOM 1205 C CA . LEU A 1 157 ? -15.422 -6.152 1.786 1.00 98.88 157 LEU A CA 1
ATOM 1206 C C . LEU A 1 157 ? -16.818 -6.701 2.094 1.00 98.88 157 LEU A C 1
ATOM 1208 O O . LEU A 1 157 ? -17.007 -7.330 3.133 1.00 98.88 157 LEU A O 1
ATOM 1212 N N . ALA A 1 158 ? -17.784 -6.549 1.185 1.00 98.69 158 ALA A N 1
ATOM 1213 C CA . ALA A 1 158 ? -19.146 -7.052 1.373 1.00 98.69 158 ALA A CA 1
ATOM 1214 C C . ALA A 1 158 ? -19.202 -8.565 1.650 1.00 98.69 158 ALA A C 1
ATOM 1216 O O . ALA A 1 158 ? -20.042 -9.023 2.426 1.00 98.69 158 ALA A O 1
ATOM 1217 N N . ARG A 1 159 ? -18.279 -9.333 1.056 1.00 98.31 159 ARG A N 1
ATOM 1218 C CA . ARG A 1 159 ? -18.178 -10.796 1.199 1.00 98.31 159 ARG A CA 1
ATOM 1219 C C . ARG A 1 159 ? -17.296 -11.236 2.366 1.00 98.31 159 ARG A C 1
ATOM 1221 O O . ARG A 1 159 ? -17.305 -12.413 2.722 1.00 98.31 159 ARG A O 1
ATOM 1228 N N . ALA A 1 160 ? -16.507 -10.330 2.934 1.00 98.31 160 ALA A N 1
ATOM 1229 C CA . ALA A 1 160 ? -15.616 -10.653 4.035 1.00 98.31 160 ALA A CA 1
ATOM 1230 C C . ALA A 1 160 ? -16.392 -10.794 5.359 1.00 98.31 160 ALA A C 1
ATOM 1232 O O . ALA A 1 160 ? -17.419 -10.129 5.550 1.00 98.31 160 ALA A O 1
ATOM 1233 N N . PRO A 1 161 ? -15.909 -11.618 6.305 1.00 98.38 161 PRO A N 1
ATOM 1234 C CA . PRO A 1 161 ? -16.391 -11.583 7.681 1.00 98.38 161 PRO A CA 1
ATOM 1235 C C . PRO A 1 161 ? -16.208 -10.192 8.300 1.00 98.38 161 PRO A C 1
ATOM 1237 O O . PRO A 1 161 ? -15.272 -9.465 7.953 1.00 98.38 161 PRO A O 1
ATOM 1240 N N . ASP A 1 162 ? -17.087 -9.833 9.228 1.00 98.75 162 ASP A N 1
ATOM 1241 C CA . ASP A 1 162 ? -17.004 -8.558 9.940 1.00 98.75 162 ASP A CA 1
ATOM 1242 C C . ASP A 1 162 ? -15.688 -8.464 10.735 1.00 98.75 162 ASP A C 1
ATOM 1244 O O . ASP A 1 162 ? -15.169 -9.471 11.221 1.00 98.75 162 ASP A O 1
ATOM 1248 N N . HIS A 1 163 ? -15.129 -7.255 10.821 1.00 98.50 163 HIS A N 1
ATOM 1249 C CA . HIS A 1 163 ? -13.887 -6.940 11.541 1.00 98.50 163 HIS A CA 1
ATOM 1250 C C . HIS A 1 163 ? -12.706 -7.880 11.238 1.00 98.50 163 HIS A C 1
ATOM 1252 O O . HIS A 1 163 ? -11.908 -8.201 12.124 1.00 98.50 163 HIS A O 1
ATOM 1258 N N . SER A 1 164 ? -12.579 -8.337 9.989 1.00 98.50 164 SER A N 1
ATOM 1259 C CA . SER A 1 164 ? -11.558 -9.321 9.607 1.00 98.50 164 SER A CA 1
ATOM 1260 C C . SER A 1 164 ? -10.477 -8.761 8.688 1.00 98.50 164 SER A C 1
ATOM 1262 O O . SER A 1 164 ? -9.317 -9.156 8.817 1.00 98.50 164 SER A O 1
ATOM 1264 N N . VAL A 1 165 ? -10.828 -7.840 7.785 1.00 98.88 165 VAL A N 1
ATOM 1265 C CA . VAL A 1 165 ? -9.941 -7.403 6.698 1.00 98.88 165 VAL A CA 1
ATOM 1266 C C . VAL A 1 165 ? -8.906 -6.408 7.203 1.00 98.88 165 VAL A C 1
ATOM 1268 O O . VAL A 1 165 ? -9.242 -5.449 7.896 1.00 98.88 165 VAL A O 1
ATOM 1271 N N . VAL A 1 166 ? -7.645 -6.615 6.831 1.00 98.94 166 VAL A N 1
ATOM 1272 C CA . VAL A 1 166 ? -6.591 -5.608 6.970 1.00 98.94 166 VAL A CA 1
ATOM 1273 C C . VAL A 1 166 ? -6.414 -4.910 5.629 1.00 98.94 166 VAL A C 1
ATOM 1275 O O . VAL A 1 166 ? -6.184 -5.558 4.611 1.00 98.94 166 VAL A O 1
ATOM 1278 N N . MET A 1 167 ? -6.535 -3.588 5.619 1.00 98.94 167 MET A N 1
ATOM 1279 C CA . MET A 1 167 ? -6.217 -2.785 4.441 1.00 98.94 167 MET A CA 1
ATOM 1280 C C . MET A 1 167 ? -4.790 -2.267 4.562 1.00 98.94 167 MET A C 1
ATOM 1282 O O . MET A 1 167 ? -4.384 -1.831 5.637 1.00 98.94 167 MET A O 1
ATOM 1286 N N . ILE A 1 168 ? -4.022 -2.329 3.482 1.00 98.94 168 ILE A N 1
ATOM 1287 C CA . ILE A 1 168 ? -2.650 -1.826 3.425 1.00 98.94 168 ILE A CA 1
ATOM 1288 C C . ILE A 1 168 ? -2.596 -0.801 2.301 1.00 98.94 168 ILE A C 1
ATOM 1290 O O . ILE A 1 168 ? -2.949 -1.144 1.177 1.00 98.94 168 ILE A O 1
ATOM 1294 N N . SER A 1 169 ? -2.164 0.423 2.593 1.00 98.94 169 SER A N 1
ATOM 1295 C CA . SER A 1 169 ? -1.864 1.421 1.562 1.00 98.94 169 SER A CA 1
ATOM 1296 C C . SER A 1 169 ? -0.373 1.708 1.544 1.00 98.94 169 SER A C 1
ATOM 1298 O O . SER A 1 169 ? 0.223 1.965 2.593 1.00 98.94 169 SER A O 1
ATOM 1300 N N . VAL A 1 170 ? 0.206 1.675 0.351 1.00 98.88 170 VAL A N 1
ATOM 1301 C CA . VAL A 1 170 ? 1.599 2.044 0.091 1.00 98.88 170 VAL A CA 1
ATOM 1302 C C . VAL A 1 170 ? 1.750 3.064 -1.042 1.00 98.88 170 VAL A C 1
ATOM 1304 O O . VAL A 1 170 ? 2.850 3.373 -1.459 1.00 98.88 170 VAL A O 1
ATOM 1307 N N . GLY A 1 171 ? 0.632 3.626 -1.502 1.00 97.81 171 GLY A N 1
ATOM 1308 C CA . GLY A 1 171 ? 0.582 4.712 -2.477 1.00 97.81 171 GLY A CA 1
ATOM 1309 C C . GLY A 1 171 ? -0.275 5.882 -1.997 1.00 97.81 171 GLY A C 1
ATOM 1310 O O . GLY A 1 171 ? -0.613 5.990 -0.813 1.00 97.81 171 GLY A O 1
ATOM 1311 N N . GLN A 1 172 ? -0.675 6.752 -2.929 1.00 98.00 172 GLN A N 1
ATOM 1312 C CA . GLN A 1 172 ? -1.581 7.864 -2.629 1.00 98.00 172 GLN A CA 1
ATOM 1313 C C . GLN A 1 172 ? -2.949 7.370 -2.129 1.00 98.00 172 GLN A C 1
ATOM 1315 O O . GLN A 1 172 ? -3.458 6.323 -2.525 1.00 98.00 172 GLN A O 1
ATOM 1320 N N . LEU A 1 173 ? -3.588 8.160 -1.266 1.00 98.56 173 LEU A N 1
ATOM 1321 C CA . LEU A 1 173 ? -4.789 7.737 -0.531 1.00 98.56 173 LEU A CA 1
ATOM 1322 C C . LEU A 1 173 ? -6.113 8.026 -1.259 1.00 98.56 173 LEU A C 1
ATOM 1324 O O . LEU A 1 173 ? -7.189 7.911 -0.669 1.00 98.56 173 LEU A O 1
ATOM 1328 N N . THR A 1 174 ? -6.050 8.352 -2.552 1.00 98.00 174 THR A N 1
ATOM 1329 C CA . THR A 1 174 ? -7.200 8.661 -3.416 1.00 98.00 174 THR A CA 1
ATOM 1330 C C . THR A 1 174 ? -8.240 7.535 -3.409 1.00 98.00 174 THR A C 1
ATOM 1332 O O . THR A 1 174 ? -9.418 7.789 -3.177 1.00 98.00 174 THR A O 1
ATOM 1335 N N . ASN A 1 175 ? -7.815 6.273 -3.541 1.00 98.75 175 ASN A N 1
ATOM 1336 C CA . ASN A 1 175 ? -8.725 5.121 -3.508 1.00 98.75 175 ASN A CA 1
ATOM 1337 C C . ASN A 1 175 ? -9.408 4.931 -2.143 1.00 98.75 175 ASN A C 1
ATOM 1339 O O . ASN A 1 175 ? -10.551 4.478 -2.083 1.00 98.75 175 ASN A O 1
ATOM 1343 N N . PHE A 1 176 ? -8.717 5.266 -1.047 1.00 98.81 176 PHE A N 1
ATOM 1344 C CA . PHE A 1 176 ? -9.263 5.169 0.310 1.00 98.81 176 PHE A CA 1
ATOM 1345 C C . PHE A 1 176 ? -10.302 6.263 0.557 1.00 98.81 176 PHE A C 1
ATOM 1347 O O . PHE A 1 176 ? -11.385 5.954 1.051 1.00 98.81 176 PHE A O 1
ATOM 1354 N N . ARG A 1 177 ? -10.019 7.509 0.145 1.00 98.62 177 ARG A N 1
ATOM 1355 C CA . ARG A 1 177 ? -11.009 8.599 0.125 1.00 98.62 177 ARG A CA 1
ATOM 1356 C C . ARG A 1 177 ? -12.239 8.185 -0.680 1.00 98.62 177 ARG A C 1
ATOM 1358 O O . ARG A 1 177 ? -13.359 8.238 -0.181 1.00 98.62 177 ARG A O 1
ATOM 1365 N N . ASP A 1 178 ? -12.031 7.725 -1.910 1.00 98.75 178 ASP A N 1
ATOM 1366 C CA . ASP A 1 178 ? -13.135 7.414 -2.817 1.00 98.75 178 ASP A CA 1
ATOM 1367 C C . ASP A 1 178 ? -13.980 6.242 -2.319 1.00 98.75 178 ASP A C 1
ATOM 1369 O O . ASP A 1 178 ? -15.199 6.266 -2.478 1.00 98.75 178 ASP A O 1
ATOM 1373 N N . LEU A 1 179 ? -13.373 5.256 -1.644 1.00 98.81 179 LEU A N 1
ATOM 1374 C CA . LEU A 1 179 ? -14.108 4.200 -0.948 1.00 98.81 179 LEU A CA 1
ATOM 1375 C C . LEU A 1 179 ? -15.064 4.778 0.106 1.00 98.81 179 LEU A C 1
ATOM 1377 O O . LEU A 1 179 ? -16.225 4.362 0.151 1.00 98.81 179 LEU A O 1
ATOM 1381 N N . LEU A 1 180 ? -14.619 5.744 0.917 1.00 98.81 180 LEU A N 1
ATOM 1382 C CA . LEU A 1 180 ? -15.463 6.404 1.922 1.00 98.81 180 LEU A CA 1
ATOM 1383 C C . LEU A 1 180 ? -16.596 7.233 1.301 1.00 98.81 180 LEU A C 1
ATOM 1385 O O . LEU A 1 180 ? -17.603 7.466 1.960 1.00 98.81 180 LEU A O 1
ATOM 1389 N N . TYR A 1 181 ? -16.485 7.648 0.041 1.00 98.38 181 TYR A N 1
ATOM 1390 C CA . TYR A 1 181 ? -17.543 8.390 -0.656 1.00 98.38 181 TYR A CA 1
ATOM 1391 C C . TYR A 1 181 ? -18.529 7.503 -1.412 1.00 98.38 181 TYR A C 1
ATOM 1393 O O . TYR A 1 181 ? -19.490 7.993 -2.008 1.00 98.38 181 TYR A O 1
ATOM 1401 N N . THR A 1 182 ? -18.332 6.187 -1.389 1.00 98.62 182 THR A N 1
ATOM 1402 C CA . THR A 1 182 ? -19.266 5.280 -2.048 1.00 98.62 182 THR A CA 1
ATOM 1403 C C . THR A 1 182 ? -20.616 5.202 -1.333 1.00 98.62 182 THR A C 1
ATOM 1405 O O . THR A 1 182 ? -20.713 5.183 -0.104 1.00 98.62 182 THR A O 1
ATOM 1408 N N . LEU A 1 183 ? -21.677 5.097 -2.131 1.00 98.50 183 LEU A N 1
ATOM 1409 C CA . LEU A 1 183 ? -23.049 4.882 -1.675 1.00 98.50 183 LEU A CA 1
ATOM 1410 C C . LEU A 1 183 ? -23.393 3.381 -1.646 1.00 98.50 183 LEU A C 1
ATOM 1412 O O . LEU A 1 183 ? -22.634 2.576 -2.196 1.00 98.50 183 LEU A O 1
ATOM 1416 N N . PRO A 1 184 ? -24.522 2.985 -1.024 1.00 98.62 184 PRO A N 1
ATOM 1417 C CA . PRO A 1 184 ? -25.066 1.637 -1.165 1.00 98.62 184 PRO A CA 1
ATOM 1418 C C . PRO A 1 184 ? -25.150 1.193 -2.629 1.00 98.62 184 PRO A C 1
ATOM 1420 O O . PRO A 1 184 ? -25.483 1.979 -3.515 1.00 98.62 184 PRO A O 1
ATOM 1423 N N . ASP A 1 185 ? -24.864 -0.080 -2.881 1.00 98.19 185 ASP A N 1
ATOM 1424 C CA . ASP A 1 185 ? -24.815 -0.651 -4.224 1.00 98.19 185 ASP A CA 1
ATOM 1425 C C . ASP A 1 185 ? -25.295 -2.110 -4.229 1.00 98.19 185 ASP A C 1
ATOM 1427 O O . ASP A 1 185 ? -25.760 -2.655 -3.227 1.00 98.19 185 ASP A O 1
ATOM 1431 N N . ARG A 1 186 ? -25.154 -2.778 -5.378 1.00 97.94 186 ARG A N 1
ATOM 1432 C CA . ARG A 1 186 ? -25.504 -4.199 -5.541 1.00 97.94 186 ARG A CA 1
ATOM 1433 C C . ARG A 1 186 ? -24.675 -5.156 -4.673 1.00 97.94 186 ARG A C 1
ATOM 1435 O O . ARG A 1 186 ? -25.034 -6.325 -4.565 1.00 97.94 186 ARG A O 1
ATOM 1442 N N . HIS A 1 187 ? -23.539 -4.711 -4.133 1.00 98.06 187 HIS A N 1
ATOM 1443 C CA . HIS A 1 187 ? -22.654 -5.542 -3.321 1.00 98.06 187 HIS A CA 1
ATOM 1444 C C . HIS A 1 187 ? -23.002 -5.440 -1.837 1.00 98.06 187 HIS A C 1
ATOM 1446 O O . HIS A 1 187 ? -22.924 -6.442 -1.129 1.00 98.06 187 HIS A O 1
ATOM 1452 N N . SER A 1 188 ? -23.401 -4.256 -1.366 1.00 98.31 188 SER A N 1
ATOM 1453 C CA . SER A 1 188 ? -23.775 -4.017 0.025 1.00 98.31 188 SER A CA 1
ATOM 1454 C C . SER A 1 188 ? -24.773 -2.861 0.155 1.00 98.31 188 SER A C 1
ATOM 1456 O O . SER A 1 188 ? -24.562 -1.808 -0.451 1.00 98.31 188 SER A O 1
ATOM 1458 N N . PRO A 1 189 ? -25.793 -2.982 1.029 1.00 98.50 189 PRO A N 1
ATOM 1459 C CA . PRO A 1 189 ? -26.687 -1.872 1.356 1.00 98.50 189 PRO A CA 1
ATOM 1460 C C . PRO A 1 189 ? -26.018 -0.790 2.225 1.00 98.50 189 PRO A C 1
ATOM 1462 O O . PRO A 1 189 ? -26.646 0.217 2.529 1.00 98.50 189 PRO A O 1
ATOM 1465 N N . LEU A 1 190 ? -24.773 -0.998 2.669 1.00 98.81 190 LEU A N 1
ATOM 1466 C CA . LEU A 1 190 ? -24.034 -0.050 3.503 1.00 98.81 190 LEU A CA 1
ATOM 1467 C C . LEU A 1 190 ? -23.336 1.024 2.659 1.00 98.81 190 LEU A C 1
ATOM 1469 O O . LEU A 1 190 ? -22.814 0.742 1.571 1.00 98.81 190 LEU A O 1
ATOM 1473 N N . SER A 1 191 ? -23.269 2.238 3.208 1.00 98.81 191 SER A N 1
ATOM 1474 C CA . SER A 1 191 ? -22.386 3.298 2.715 1.00 98.81 191 SER A CA 1
ATOM 1475 C C . SER A 1 191 ? -20.913 2.867 2.805 1.00 98.81 191 SER A C 1
ATOM 1477 O O . SER A 1 191 ? -20.583 1.891 3.482 1.00 98.81 191 SER A O 1
ATOM 1479 N N . GLY A 1 192 ? -20.017 3.567 2.111 1.00 98.75 192 GLY A N 1
ATOM 1480 C CA . GLY A 1 192 ? -18.573 3.341 2.199 1.00 98.75 192 GLY A CA 1
ATOM 1481 C C . GLY A 1 192 ? -18.048 3.304 3.640 1.00 98.75 192 GLY A C 1
ATOM 1482 O O . GLY A 1 192 ? -17.468 2.288 4.034 1.00 98.75 192 GLY A O 1
ATOM 1483 N N . PRO A 1 193 ? -18.303 4.340 4.462 1.00 98.88 193 PRO A N 1
ATOM 1484 C CA . PRO A 1 193 ? -17.826 4.392 5.838 1.00 98.88 193 PRO A CA 1
ATOM 1485 C C . PRO A 1 193 ? -18.423 3.276 6.700 1.00 98.88 193 PRO A C 1
ATOM 1487 O O . PRO A 1 193 ? -17.686 2.626 7.438 1.00 98.88 193 PRO A O 1
ATOM 1490 N N . ASP A 1 194 ? -19.718 2.974 6.556 1.00 98.88 194 ASP A N 1
ATOM 1491 C CA . ASP A 1 194 ? -20.365 1.893 7.316 1.00 98.88 194 ASP A CA 1
ATOM 1492 C C . ASP A 1 194 ? -19.825 0.512 6.922 1.00 98.88 194 ASP A C 1
ATOM 1494 O O . ASP A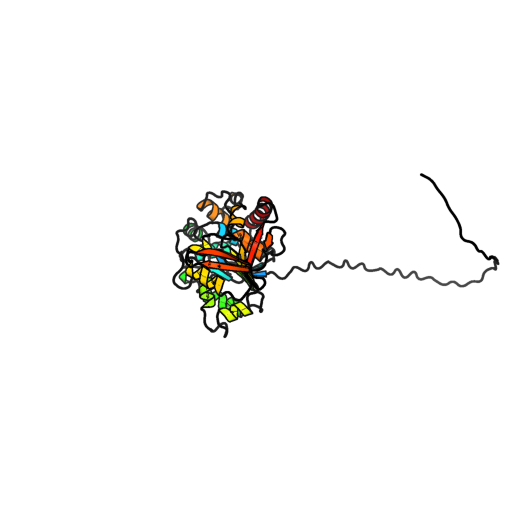 1 194 ? -19.629 -0.362 7.771 1.00 98.88 194 ASP A O 1
ATOM 1498 N N . LEU A 1 195 ? -19.554 0.301 5.630 1.00 98.94 195 LEU A N 1
ATOM 1499 C CA . LEU A 1 195 ? -18.966 -0.939 5.138 1.00 98.94 195 LEU A CA 1
ATOM 1500 C C . LEU A 1 195 ? -17.543 -1.118 5.674 1.00 98.94 195 LEU A C 1
ATOM 1502 O O . LEU A 1 195 ? -17.209 -2.203 6.152 1.00 98.94 195 LEU A O 1
ATOM 1506 N N . VAL A 1 196 ? -16.721 -0.066 5.642 1.00 98.94 196 VAL A N 1
ATOM 1507 C CA . VAL A 1 196 ? -15.368 -0.088 6.214 1.00 98.94 196 VAL A CA 1
ATOM 1508 C C . VAL A 1 196 ? -15.435 -0.350 7.717 1.00 98.94 196 VAL A C 1
ATOM 1510 O O . VAL A 1 196 ? -14.780 -1.277 8.191 1.00 98.94 196 VAL A O 1
ATOM 1513 N N . ALA A 1 197 ? -16.276 0.379 8.455 1.00 98.94 197 ALA A N 1
ATOM 1514 C CA . ALA A 1 197 ? -16.452 0.206 9.897 1.00 98.94 197 ALA A CA 1
ATOM 1515 C C . ALA A 1 197 ? -16.841 -1.231 10.273 1.00 98.94 197 ALA A C 1
ATOM 1517 O O . ALA A 1 197 ? -16.362 -1.769 11.273 1.00 98.94 197 ALA A O 1
ATOM 1518 N N . LYS A 1 198 ? -17.688 -1.866 9.455 1.00 98.88 198 LYS A N 1
ATOM 1519 C CA . LYS A 1 198 ? -18.159 -3.232 9.682 1.00 98.88 198 LYS A CA 1
ATOM 1520 C C . LYS A 1 198 ? -17.130 -4.299 9.306 1.00 98.88 198 LYS A C 1
ATOM 1522 O O . LYS A 1 198 ? -17.054 -5.331 9.964 1.00 98.88 198 LYS A O 1
ATOM 1527 N N . LYS A 1 199 ? -16.365 -4.105 8.230 1.00 98.88 199 LYS A N 1
ATOM 1528 C CA . LYS A 1 199 ? -15.564 -5.179 7.607 1.00 98.88 199 LYS A CA 1
ATOM 1529 C C . LYS A 1 199 ? -14.074 -5.090 7.896 1.00 98.88 199 LYS A C 1
ATOM 1531 O O . LYS A 1 199 ? -13.405 -6.124 7.993 1.00 98.88 199 LYS A O 1
ATOM 1536 N N . VAL A 1 200 ? -13.553 -3.877 8.035 1.00 98.94 200 VAL A N 1
ATOM 1537 C CA . VAL A 1 200 ? -12.127 -3.630 8.234 1.00 98.94 200 VAL A CA 1
ATOM 1538 C C . VAL A 1 200 ? -11.797 -3.715 9.720 1.00 98.94 200 VAL A C 1
ATOM 1540 O O . VAL A 1 200 ? -12.510 -3.207 10.581 1.00 98.94 200 VAL A O 1
ATOM 1543 N N . ARG A 1 201 ? -10.702 -4.403 10.030 1.00 98.62 201 ARG A N 1
ATOM 1544 C CA . ARG A 1 201 ? -10.138 -4.500 11.378 1.00 98.62 201 ARG A CA 1
ATOM 1545 C C . ARG A 1 201 ? -9.095 -3.420 11.631 1.00 98.62 201 ARG A C 1
ATOM 1547 O O . ARG A 1 201 ? -9.006 -2.887 12.732 1.00 98.62 201 ARG A O 1
ATOM 1554 N N . LEU A 1 202 ? -8.261 -3.167 10.627 1.00 98.88 202 LEU A N 1
ATOM 1555 C CA . LEU A 1 202 ? -7.087 -2.312 10.717 1.00 98.88 202 LEU A CA 1
ATOM 1556 C C . LEU A 1 202 ? -6.723 -1.798 9.326 1.00 98.88 202 LEU A C 1
ATOM 1558 O O . LEU A 1 202 ? -6.742 -2.563 8.361 1.00 98.88 202 LEU A O 1
ATOM 1562 N N . TRP A 1 203 ? -6.317 -0.537 9.253 1.00 98.94 203 TRP A N 1
ATOM 1563 C CA . TRP A 1 203 ? -5.578 -0.001 8.120 1.00 98.94 203 TRP A CA 1
ATOM 1564 C C . TRP A 1 203 ? -4.105 0.187 8.502 1.00 98.94 203 TRP A C 1
ATOM 1566 O O . TRP A 1 203 ? -3.794 0.843 9.493 1.00 98.94 203 TRP A O 1
ATOM 1576 N N . VAL A 1 204 ? -3.191 -0.407 7.736 1.00 98.94 204 VAL A N 1
ATOM 1577 C CA . VAL A 1 204 ? -1.752 -0.141 7.817 1.00 98.94 204 VAL A CA 1
ATOM 1578 C C . VAL A 1 204 ? -1.361 0.797 6.677 1.00 98.94 204 VAL A C 1
ATOM 1580 O O . VAL A 1 204 ? -1.460 0.431 5.509 1.00 98.94 204 VAL A O 1
ATOM 1583 N N . CYS A 1 205 ? -0.936 2.011 7.010 1.00 98.88 205 CYS A N 1
ATOM 1584 C CA . CYS A 1 205 ? -0.617 3.057 6.043 1.00 98.88 205 CYS A CA 1
ATOM 1585 C C . CYS A 1 205 ? 0.895 3.278 5.995 1.00 98.88 205 CYS A C 1
ATOM 1587 O O . CYS A 1 205 ? 1.458 3.768 6.974 1.00 98.88 205 CYS A O 1
ATOM 1589 N N . MET A 1 206 ? 1.565 2.967 4.883 1.00 98.81 206 MET A N 1
ATOM 1590 C CA . MET A 1 206 ? 2.870 3.571 4.606 1.00 98.81 206 MET A CA 1
ATOM 1591 C C . MET A 1 206 ? 2.613 5.030 4.250 1.00 98.81 206 MET A C 1
ATOM 1593 O O . MET A 1 206 ? 2.033 5.339 3.211 1.00 98.81 206 MET A O 1
ATOM 1597 N N . GLY A 1 207 ? 2.951 5.924 5.169 1.00 98.19 207 GLY A N 1
ATOM 1598 C CA . GLY A 1 207 ? 2.733 7.338 4.947 1.00 98.19 207 GLY A CA 1
ATOM 1599 C C . GLY A 1 207 ? 3.016 8.193 6.167 1.00 98.19 207 GLY A C 1
ATOM 1600 O O . GLY A 1 207 ? 2.950 7.739 7.312 1.00 98.19 207 GLY A O 1
ATOM 1601 N N . GLY A 1 208 ? 3.309 9.460 5.901 1.00 98.38 208 GLY A N 1
ATOM 1602 C CA . GLY A 1 208 ? 3.610 10.454 6.923 1.00 98.38 208 GLY A CA 1
ATOM 1603 C C . GLY A 1 208 ? 5.007 10.316 7.518 1.00 98.38 208 GLY A C 1
ATOM 1604 O O . GLY A 1 208 ? 5.760 9.380 7.257 1.00 98.38 208 GLY A O 1
ATOM 1605 N N . LYS A 1 209 ? 5.373 11.304 8.329 1.00 98.69 209 LYS A N 1
ATOM 1606 C CA . LYS A 1 209 ? 6.640 11.349 9.058 1.00 98.69 209 LYS A CA 1
ATOM 1607 C C . LYS A 1 209 ? 6.357 11.751 10.493 1.00 98.69 209 LYS A C 1
ATOM 1609 O O . LYS A 1 209 ? 5.752 12.801 10.726 1.00 98.69 209 LYS A O 1
ATOM 1614 N N . PHE A 1 210 ? 6.746 10.927 11.458 1.00 98.56 210 PHE A N 1
ATOM 1615 C CA . PHE A 1 210 ? 6.330 11.124 12.848 1.00 98.56 210 PHE A CA 1
ATOM 1616 C C . PHE A 1 210 ? 7.476 11.663 13.716 1.00 98.56 210 PHE A C 1
ATOM 1618 O O . PHE A 1 210 ? 8.635 11.295 13.524 1.00 98.56 210 PHE A O 1
ATOM 1625 N N . PRO A 1 211 ? 7.183 12.581 14.662 1.00 98.38 211 PRO A N 1
ATOM 1626 C CA . PRO A 1 211 ? 5.856 13.092 15.038 1.00 98.38 211 PRO A CA 1
ATOM 1627 C C . PRO A 1 211 ? 5.331 14.237 14.150 1.00 98.38 211 PRO A C 1
ATOM 1629 O O . PRO A 1 211 ? 4.206 14.686 14.351 1.00 98.38 211 PRO A O 1
ATOM 1632 N N . ARG A 1 212 ? 6.125 14.757 13.209 1.00 98.44 212 ARG A N 1
ATOM 1633 C CA . ARG A 1 212 ? 5.688 15.757 12.224 1.00 98.44 212 ARG A CA 1
ATOM 1634 C C . ARG A 1 212 ? 6.540 15.694 10.963 1.00 98.44 212 ARG A C 1
ATOM 1636 O O . ARG A 1 212 ? 7.741 15.419 11.048 1.00 98.44 212 ARG A O 1
ATOM 1643 N N . GLY A 1 213 ? 5.966 16.047 9.820 1.00 98.12 213 GLY A N 1
ATOM 1644 C CA . GLY A 1 213 ? 6.736 16.208 8.595 1.00 98.12 213 GLY A CA 1
ATOM 1645 C C . GLY A 1 213 ? 5.884 16.215 7.340 1.00 98.12 213 GLY A C 1
ATOM 1646 O O . GLY A 1 213 ? 4.761 16.703 7.351 1.00 98.12 213 GLY A O 1
ATOM 1647 N N . LYS A 1 214 ? 6.475 15.732 6.250 1.00 97.44 214 LYS A N 1
ATOM 1648 C CA . LYS A 1 214 ? 5.881 15.647 4.918 1.00 97.44 214 LYS A CA 1
ATOM 1649 C C . LYS A 1 214 ? 6.470 14.426 4.224 1.00 97.44 214 LYS A C 1
ATOM 1651 O O . LYS A 1 214 ? 7.682 14.215 4.309 1.00 97.44 214 LYS A O 1
ATOM 1656 N N . GLU A 1 215 ? 5.626 13.626 3.593 1.00 98.06 215 GLU A N 1
ATOM 1657 C CA . GLU A 1 215 ? 5.978 12.337 2.992 1.00 98.06 215 GLU A CA 1
ATOM 1658 C C . GLU A 1 215 ? 5.130 12.135 1.716 1.00 98.06 215 GLU A C 1
ATOM 1660 O O . GLU A 1 215 ? 4.039 12.698 1.610 1.00 98.06 215 GLU A O 1
ATOM 1665 N N . ALA A 1 216 ? 5.688 11.443 0.715 1.00 96.75 216 ALA A N 1
ATOM 1666 C CA . ALA A 1 216 ? 5.187 11.338 -0.659 1.00 96.75 216 ALA A CA 1
ATOM 1667 C C . ALA A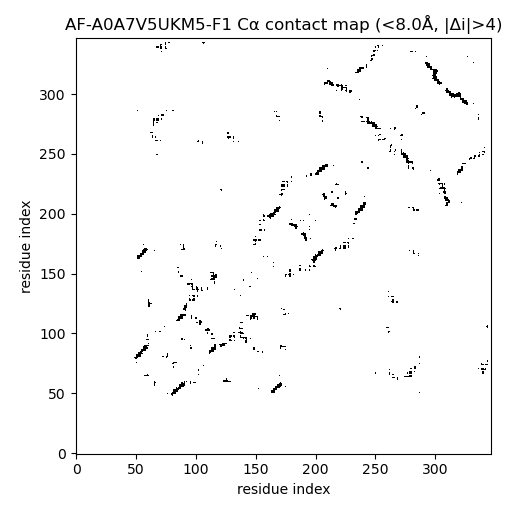 1 216 ? 3.739 10.864 -0.776 1.00 96.75 216 ALA A C 1
ATOM 1669 O O . ALA A 1 216 ? 2.944 11.516 -1.462 1.00 96.75 216 ALA A O 1
ATOM 1670 N N . ASN A 1 217 ? 3.378 9.800 -0.065 1.00 98.25 217 ASN A N 1
ATOM 1671 C CA . ASN A 1 217 ? 2.033 9.236 -0.115 1.00 98.25 217 ASN A CA 1
ATOM 1672 C C . ASN A 1 217 ? 0.972 10.176 0.462 1.00 98.25 217 ASN A C 1
ATOM 1674 O O . ASN A 1 217 ? -0.186 10.119 0.045 1.00 98.25 217 ASN A O 1
ATOM 1678 N N . LEU A 1 218 ? 1.365 11.091 1.357 1.00 98.38 218 LEU A N 1
ATOM 1679 C CA . LEU A 1 218 ? 0.463 12.115 1.883 1.00 98.38 218 LEU A CA 1
ATOM 1680 C C . LEU A 1 218 ? 0.492 13.435 1.109 1.00 98.38 218 LEU A C 1
ATOM 1682 O O . LEU A 1 218 ? -0.475 14.174 1.216 1.00 98.38 218 LEU A O 1
ATOM 1686 N N . PHE A 1 219 ? 1.548 13.776 0.356 1.00 95.62 219 PHE A N 1
ATOM 1687 C CA . PHE A 1 219 ? 1.626 15.089 -0.309 1.00 95.62 219 PHE A CA 1
ATOM 1688 C C . PHE A 1 219 ? 1.227 15.116 -1.777 1.00 95.62 219 PHE A C 1
ATOM 1690 O O . PHE A 1 219 ? 0.780 16.165 -2.244 1.00 95.62 219 PHE A O 1
ATOM 1697 N N . HIS A 1 220 ? 1.393 14.019 -2.515 1.00 95.88 220 HIS A N 1
ATOM 1698 C CA . HIS A 1 220 ? 1.089 14.009 -3.947 1.00 95.88 220 HIS A CA 1
ATOM 1699 C C . HIS A 1 220 ? -0.413 14.165 -4.245 1.00 95.88 220 HIS A C 1
ATOM 1701 O O . HIS A 1 220 ? -0.767 14.758 -5.263 1.00 95.88 220 HIS A O 1
ATOM 1707 N N . ASP A 1 221 ? -1.276 13.720 -3.326 1.00 96.50 221 ASP A N 1
ATOM 1708 C CA . ASP A 1 221 ? -2.710 14.041 -3.272 1.00 96.50 221 ASP A CA 1
ATOM 1709 C C . ASP A 1 221 ? -3.098 14.402 -1.823 1.00 96.50 221 ASP A C 1
ATOM 1711 O O . ASP A 1 221 ? -3.769 13.651 -1.111 1.00 96.50 221 ASP A O 1
ATOM 1715 N N . GLY A 1 222 ? -2.594 15.552 -1.363 1.00 97.94 222 GLY A N 1
ATOM 1716 C CA . GLY A 1 222 ? -2.794 16.058 0.001 1.00 97.94 222 GLY A CA 1
ATOM 1717 C C . GLY A 1 222 ? -4.254 16.159 0.449 1.00 97.94 222 GLY A C 1
ATOM 1718 O O . GLY A 1 222 ? -4.565 15.682 1.543 1.00 97.94 222 GLY A O 1
ATOM 1719 N N . PRO A 1 223 ? -5.176 16.703 -0.367 1.00 98.12 223 PRO A N 1
ATOM 1720 C CA . PRO A 1 223 ? -6.592 16.729 -0.022 1.00 98.12 223 PRO A CA 1
ATOM 1721 C C . PRO A 1 223 ? -7.183 15.330 0.185 1.00 98.12 223 PRO A C 1
ATOM 1723 O O . PRO A 1 223 ? -7.910 15.130 1.156 1.00 98.12 223 PRO A O 1
ATOM 1726 N N . ALA A 1 224 ? -6.850 14.347 -0.663 1.00 98.19 224 ALA A N 1
ATOM 1727 C CA . ALA A 1 224 ? -7.331 12.982 -0.458 1.00 98.19 224 ALA A CA 1
ATOM 1728 C C . ALA A 1 224 ? -6.745 12.329 0.791 1.00 98.19 224 ALA A C 1
ATOM 1730 O O . ALA A 1 224 ? -7.467 11.654 1.520 1.00 98.19 224 ALA A O 1
ATOM 1731 N N . ALA A 1 225 ? -5.456 12.544 1.053 1.00 98.69 225 ALA A N 1
ATOM 1732 C CA . ALA A 1 225 ? -4.798 12.026 2.243 1.00 98.69 225 ALA A CA 1
ATOM 1733 C C . ALA A 1 225 ? -5.396 12.603 3.532 1.00 98.69 225 ALA A C 1
ATOM 1735 O O . ALA A 1 225 ? -5.709 11.845 4.453 1.00 98.69 225 ALA A O 1
ATOM 1736 N N . ALA A 1 226 ? -5.597 13.923 3.579 1.00 98.75 226 ALA A N 1
ATOM 1737 C CA . ALA A 1 226 ? -6.243 14.604 4.695 1.00 98.75 226 ALA A CA 1
ATOM 1738 C C . ALA A 1 226 ? -7.645 14.050 4.956 1.00 98.75 226 ALA A C 1
ATOM 1740 O O . ALA A 1 226 ? -7.974 13.708 6.093 1.00 98.75 226 ALA A O 1
ATOM 1741 N N . ASP A 1 227 ? -8.440 13.902 3.899 1.00 98.50 227 ASP A N 1
ATOM 1742 C CA . ASP A 1 227 ? -9.822 13.462 4.011 1.00 98.50 227 ASP A CA 1
ATOM 1743 C C . ASP A 1 227 ? -9.951 11.981 4.400 1.00 98.50 227 ASP A C 1
ATOM 1745 O O . ASP A 1 227 ? -10.671 11.647 5.342 1.00 98.50 227 ASP A O 1
ATOM 1749 N N . ALA A 1 228 ? -9.195 11.093 3.744 1.00 98.69 228 ALA A N 1
ATOM 1750 C CA . ALA A 1 228 ? -9.207 9.663 4.037 1.00 98.69 228 ALA A CA 1
ATOM 1751 C C . ALA A 1 228 ? -8.787 9.374 5.484 1.00 98.69 228 ALA A C 1
ATOM 1753 O O . ALA A 1 228 ? -9.443 8.592 6.169 1.00 98.69 228 ALA A O 1
ATOM 1754 N N . ILE A 1 229 ? -7.714 10.012 5.967 1.00 98.81 229 ILE A N 1
ATOM 1755 C CA . ILE A 1 229 ? -7.198 9.791 7.325 1.00 98.81 229 ILE A CA 1
ATOM 1756 C C . ILE A 1 229 ? -8.128 10.393 8.382 1.00 98.81 229 ILE A C 1
ATOM 1758 O O . ILE A 1 229 ? -8.316 9.780 9.433 1.00 98.81 229 ILE A O 1
ATOM 1762 N N . ALA A 1 230 ? -8.713 11.569 8.133 1.00 98.50 230 ALA A N 1
ATOM 1763 C CA . ALA A 1 230 ? -9.602 12.221 9.093 1.00 98.50 230 ALA A CA 1
ATOM 1764 C C . ALA A 1 230 ? -10.921 11.459 9.298 1.00 98.50 230 ALA A C 1
ATOM 1766 O O . ALA A 1 230 ? -11.451 11.445 10.409 1.00 98.50 230 ALA A O 1
ATOM 1767 N N . HIS A 1 231 ? -11.435 10.819 8.244 1.00 98.62 231 HIS A N 1
ATOM 1768 C CA . HIS A 1 231 ? -12.757 10.189 8.248 1.00 98.62 231 HIS A CA 1
ATOM 1769 C C . HIS A 1 231 ? -12.728 8.656 8.329 1.00 98.62 231 HIS A C 1
ATOM 1771 O O . HIS A 1 231 ? -13.786 8.021 8.321 1.00 98.62 231 HIS A O 1
ATOM 1777 N N . TRP A 1 232 ? -11.550 8.034 8.437 1.00 98.81 232 TRP A N 1
ATOM 1778 C CA . TRP A 1 232 ? -11.457 6.579 8.524 1.00 98.81 232 TRP A CA 1
ATOM 1779 C C . TRP A 1 232 ? -12.077 6.038 9.829 1.00 98.81 232 TRP A C 1
ATOM 1781 O O . TRP A 1 232 ? -11.709 6.471 10.925 1.00 98.81 232 TRP A O 1
ATOM 1791 N N . PRO A 1 233 ? -12.994 5.054 9.770 1.00 98.50 233 PRO A N 1
ATOM 1792 C CA . PRO A 1 233 ? -13.775 4.671 10.946 1.00 98.50 233 PRO A CA 1
ATOM 1793 C C . PRO A 1 233 ? -13.071 3.674 11.886 1.00 98.50 233 PRO A C 1
ATOM 1795 O O . PRO A 1 233 ? -13.467 3.548 13.053 1.00 98.50 233 PRO A O 1
ATOM 1798 N N . THR A 1 234 ? -12.036 2.966 11.423 1.00 98.81 234 THR A N 1
ATOM 1799 C CA . THR A 1 234 ? -11.327 1.913 12.183 1.00 98.81 234 THR A CA 1
ATOM 1800 C C . THR A 1 234 ? -9.926 2.370 12.619 1.00 98.81 234 THR A C 1
ATOM 1802 O O . THR A 1 234 ? -9.489 3.450 12.235 1.00 98.81 234 THR A O 1
ATOM 1805 N N . PRO A 1 235 ? -9.179 1.582 13.415 1.00 98.88 235 PRO A N 1
ATOM 1806 C CA . PRO A 1 235 ? -7.793 1.914 13.737 1.00 98.88 235 PRO A CA 1
ATOM 1807 C C . PRO A 1 235 ? -6.892 2.043 12.503 1.00 98.88 235 PRO A C 1
ATOM 1809 O O . PRO A 1 235 ? -7.058 1.294 11.532 1.00 98.88 235 PRO A O 1
ATOM 1812 N N . ILE A 1 236 ? -5.913 2.950 12.592 1.00 98.94 236 ILE A N 1
ATOM 1813 C CA . ILE A 1 236 ? -4.832 3.127 11.610 1.00 98.94 236 ILE A CA 1
ATOM 1814 C C . ILE A 1 236 ? -3.485 2.930 12.306 1.00 98.94 236 ILE A C 1
ATOM 1816 O O . ILE A 1 236 ? -3.238 3.517 13.362 1.00 98.94 236 ILE A O 1
ATOM 1820 N N . VAL A 1 237 ? -2.590 2.152 11.700 1.00 98.94 237 VAL A N 1
ATOM 1821 C CA . VAL A 1 237 ? -1.174 2.102 12.077 1.00 98.94 237 VAL A CA 1
ATOM 1822 C C . VAL A 1 237 ? -0.325 2.639 10.931 1.00 98.94 237 VAL A C 1
ATOM 1824 O O . VAL A 1 237 ? -0.330 2.086 9.835 1.00 98.94 237 VAL A O 1
ATOM 1827 N N . PHE A 1 238 ? 0.430 3.701 11.193 1.00 98.94 238 PHE A N 1
ATOM 1828 C CA . PHE A 1 238 ? 1.316 4.316 10.216 1.00 98.94 238 PHE A CA 1
ATOM 1829 C C . PHE A 1 238 ? 2.719 3.702 10.248 1.00 98.94 238 PHE A C 1
ATOM 1831 O O . PHE A 1 238 ? 3.376 3.670 11.292 1.00 98.94 238 PHE A O 1
ATOM 1838 N N . SER A 1 239 ? 3.200 3.269 9.087 1.00 98.75 239 SER A N 1
ATOM 1839 C CA . SER A 1 239 ? 4.612 3.017 8.814 1.00 98.75 239 SER A CA 1
ATOM 1840 C C . SER A 1 239 ? 5.212 4.305 8.243 1.00 98.75 239 SER A C 1
ATOM 1842 O O . SER A 1 239 ? 5.044 4.615 7.065 1.00 98.75 239 SER A O 1
ATOM 1844 N N . GLY A 1 240 ? 5.817 5.113 9.117 1.00 98.44 240 GLY A N 1
ATOM 1845 C CA . GLY A 1 240 ? 6.320 6.439 8.758 1.00 98.44 240 GLY A CA 1
ATOM 1846 C C . GLY A 1 240 ? 7.614 6.407 7.942 1.00 98.44 240 GLY A C 1
ATOM 1847 O O . GLY A 1 240 ? 8.364 5.426 7.953 1.00 98.44 240 GLY A O 1
ATOM 1848 N N . PHE A 1 241 ? 7.920 7.528 7.289 1.00 98.69 241 PHE A N 1
ATOM 1849 C CA . PHE A 1 241 ? 9.144 7.744 6.511 1.00 98.69 241 PHE A CA 1
ATOM 1850 C C . PHE A 1 241 ? 10.420 7.316 7.256 1.00 98.69 241 PHE A C 1
ATOM 1852 O O . PHE A 1 241 ? 11.314 6.698 6.673 1.00 98.69 241 PHE A O 1
ATOM 1859 N N . GLU A 1 242 ? 10.510 7.645 8.549 1.00 98.38 242 GLU A N 1
ATOM 1860 C CA . GLU A 1 242 ? 11.657 7.367 9.417 1.00 98.38 242 GLU A CA 1
ATOM 1861 C C . GLU A 1 242 ? 11.946 5.873 9.628 1.00 98.38 242 GLU A C 1
ATOM 1863 O O . GLU A 1 242 ? 13.060 5.523 10.028 1.00 98.38 242 GLU A O 1
ATOM 1868 N N . ILE A 1 243 ? 10.973 5.001 9.344 1.00 98.00 243 ILE A N 1
ATOM 1869 C CA . ILE A 1 243 ? 11.136 3.549 9.398 1.00 98.00 243 ILE A CA 1
ATOM 1870 C C . ILE A 1 243 ? 11.835 3.062 8.125 1.00 98.00 243 ILE A C 1
ATOM 1872 O O . ILE A 1 243 ? 12.977 2.597 8.182 1.00 98.00 243 ILE A O 1
ATOM 1876 N N . GLY A 1 244 ? 11.189 3.228 6.968 1.00 97.50 244 GLY A N 1
ATOM 1877 C CA . GLY A 1 244 ? 11.669 2.666 5.702 1.00 97.50 244 GLY A CA 1
ATOM 1878 C C . GLY A 1 244 ? 13.001 3.239 5.219 1.00 97.50 244 GLY A C 1
ATOM 1879 O O . GLY A 1 244 ? 13.835 2.506 4.685 1.00 97.50 244 GLY A O 1
ATOM 1880 N N . VAL A 1 245 ? 13.280 4.518 5.504 1.00 98.38 245 VAL A N 1
ATOM 1881 C CA . VAL A 1 245 ? 14.529 5.181 5.080 1.00 98.38 245 VAL A CA 1
ATOM 1882 C C . VAL A 1 245 ? 15.780 4.578 5.738 1.00 98.38 245 VAL A C 1
ATOM 1884 O O . VAL A 1 245 ? 16.898 4.733 5.246 1.00 98.38 245 VAL A O 1
ATOM 1887 N N . ARG A 1 246 ? 15.624 3.871 6.862 1.00 97.88 246 ARG A N 1
ATOM 1888 C CA . ARG A 1 246 ? 16.740 3.230 7.576 1.00 97.88 246 ARG A CA 1
ATOM 1889 C C . ARG A 1 246 ? 16.987 1.793 7.124 1.00 97.88 246 ARG A C 1
ATOM 1891 O O . ARG A 1 246 ? 18.035 1.236 7.447 1.00 97.88 246 ARG A O 1
ATOM 1898 N N . ILE A 1 247 ? 16.050 1.194 6.392 1.00 98.62 247 ILE A N 1
ATOM 1899 C CA . ILE A 1 247 ? 16.062 -0.221 6.025 1.00 98.62 247 ILE A CA 1
ATOM 1900 C C . ILE A 1 247 ? 16.325 -0.324 4.523 1.00 98.62 247 ILE A C 1
ATOM 1902 O O . ILE A 1 247 ? 15.465 -0.006 3.706 1.00 98.62 247 ILE A O 1
ATOM 1906 N N . LYS A 1 248 ? 17.532 -0.760 4.149 1.00 98.38 248 LYS A N 1
ATOM 1907 C CA . LYS A 1 248 ? 17.921 -0.921 2.742 1.00 98.38 248 LYS A CA 1
ATOM 1908 C C . LYS A 1 248 ? 17.897 -2.387 2.329 1.00 98.38 248 LYS A C 1
ATOM 1910 O O . LYS A 1 248 ? 18.573 -3.202 2.952 1.00 98.38 248 LYS A O 1
ATOM 1915 N N . THR A 1 249 ? 17.164 -2.708 1.270 1.00 98.69 249 THR A N 1
ATOM 1916 C CA . THR A 1 249 ? 16.998 -4.071 0.741 1.00 98.69 249 THR A CA 1
ATOM 1917 C C . THR A 1 249 ? 17.077 -4.079 -0.782 1.00 98.69 249 THR A C 1
ATOM 1919 O O . THR A 1 249 ? 17.228 -3.037 -1.414 1.00 98.69 249 THR A O 1
ATOM 1922 N N . GLY A 1 250 ? 17.045 -5.258 -1.399 1.00 97.56 250 GLY A N 1
ATOM 1923 C CA . GLY A 1 250 ? 17.054 -5.394 -2.855 1.00 97.56 250 GLY A CA 1
ATOM 1924 C C . GLY A 1 250 ? 18.446 -5.577 -3.465 1.00 97.56 250 GLY A C 1
ATOM 1925 O O . GLY A 1 250 ? 18.557 -5.888 -4.648 1.00 97.56 250 GLY A O 1
ATOM 1926 N N . GLY A 1 251 ? 19.510 -5.481 -2.659 1.00 96.19 251 GLY A N 1
ATOM 1927 C CA . GLY A 1 251 ? 20.893 -5.662 -3.111 1.00 96.19 251 GLY A CA 1
ATOM 1928 C C . GLY A 1 251 ? 21.200 -7.070 -3.619 1.00 96.19 251 GLY A C 1
ATOM 1929 O O . GLY A 1 251 ? 22.156 -7.263 -4.365 1.00 96.19 251 GLY A O 1
ATOM 1930 N N . LYS A 1 252 ? 20.384 -8.059 -3.241 1.00 97.81 252 LYS A N 1
ATOM 1931 C CA . LYS A 1 252 ? 20.512 -9.443 -3.714 1.00 97.81 252 LYS A CA 1
ATOM 1932 C C . LYS A 1 252 ? 19.572 -9.795 -4.865 1.00 97.81 252 LYS A C 1
ATOM 1934 O O . LYS A 1 252 ? 19.659 -10.910 -5.375 1.00 97.81 252 LYS A O 1
ATOM 1939 N N . LEU A 1 253 ? 18.699 -8.892 -5.320 1.00 97.88 253 LEU A N 1
ATOM 1940 C CA . LEU A 1 253 ? 17.704 -9.214 -6.356 1.00 97.88 253 LEU A CA 1
ATOM 1941 C C . LEU A 1 253 ? 18.324 -9.573 -7.710 1.00 97.88 253 LEU A C 1
ATOM 1943 O O . LEU A 1 253 ? 17.735 -10.351 -8.458 1.00 97.88 253 LEU A O 1
ATOM 1947 N N . ALA A 1 254 ? 19.540 -9.099 -7.997 1.00 96.19 254 ALA A N 1
ATOM 1948 C CA . ALA A 1 254 ? 20.298 -9.499 -9.185 1.00 96.19 254 ALA A CA 1
ATOM 1949 C C . ALA A 1 254 ? 20.587 -11.016 -9.244 1.00 96.19 254 ALA A C 1
ATOM 1951 O O . ALA A 1 254 ? 20.838 -11.551 -10.325 1.00 96.19 254 ALA A O 1
ATOM 1952 N N . SER A 1 255 ? 20.522 -11.720 -8.104 1.00 97.12 255 SER A N 1
ATOM 1953 C CA . SER A 1 255 ? 20.687 -13.179 -8.028 1.00 97.12 255 SER A CA 1
ATOM 1954 C C . SER A 1 255 ? 19.442 -13.972 -8.440 1.00 97.12 255 SER A C 1
ATOM 1956 O O . SER A 1 255 ? 19.550 -15.162 -8.732 1.00 97.12 255 SER A O 1
ATOM 1958 N N . LEU A 1 256 ? 18.265 -13.337 -8.501 1.00 97.44 256 LEU A N 1
ATOM 1959 C CA . LEU A 1 256 ? 17.042 -14.008 -8.936 1.00 97.44 256 LEU A CA 1
ATOM 1960 C C . LEU A 1 256 ? 17.117 -14.395 -10.424 1.00 97.44 256 LEU A C 1
ATOM 1962 O O . LEU A 1 256 ? 17.868 -13.781 -11.189 1.00 97.44 256 LEU A O 1
ATOM 1966 N N . PRO A 1 257 ? 16.318 -15.372 -10.888 1.00 96.81 257 PRO A N 1
ATOM 1967 C CA . PRO A 1 257 ? 16.241 -15.712 -12.306 1.00 96.81 257 PRO A CA 1
ATOM 1968 C C . PRO A 1 257 ? 15.927 -14.492 -13.184 1.00 96.81 257 PRO A C 1
ATOM 1970 O O . PRO A 1 257 ? 15.132 -13.640 -12.799 1.00 96.81 257 PRO A O 1
ATOM 1973 N N . LYS A 1 258 ? 16.477 -14.435 -14.407 1.00 95.62 258 LYS A N 1
ATOM 1974 C CA . LYS A 1 258 ? 16.207 -13.341 -15.371 1.00 95.62 258 LYS A CA 1
ATOM 1975 C C . LYS A 1 258 ? 14.719 -13.164 -15.698 1.00 95.62 258 LYS A C 1
ATOM 1977 O O . LYS A 1 258 ? 14.291 -12.070 -16.031 1.00 95.62 258 LYS A O 1
ATOM 1982 N N . ARG A 1 259 ? 13.933 -14.237 -15.566 1.00 95.31 259 ARG A N 1
ATOM 1983 C CA . ARG A 1 259 ? 12.470 -14.231 -15.721 1.00 95.31 259 ARG A CA 1
ATOM 1984 C C . ARG A 1 259 ? 11.709 -13.643 -14.525 1.00 95.31 259 ARG A C 1
ATOM 1986 O O . ARG A 1 259 ? 10.490 -13.732 -14.513 1.00 95.31 259 ARG A O 1
ATOM 1993 N N . SER A 1 260 ? 12.394 -13.125 -13.505 1.00 98.25 260 SER A N 1
ATOM 1994 C CA . SER A 1 260 ? 11.762 -12.475 -12.355 1.00 98.25 260 SER A CA 1
ATOM 1995 C C . SER A 1 260 ? 11.432 -11.014 -12.689 1.00 98.25 260 SER A C 1
ATOM 1997 O O . SER A 1 260 ? 12.364 -10.215 -12.835 1.00 98.25 260 SER A O 1
ATOM 1999 N N . PRO A 1 261 ? 10.145 -10.621 -12.758 1.00 98.50 261 PRO A N 1
ATOM 2000 C CA . PRO A 1 261 ? 9.765 -9.219 -12.934 1.00 98.50 261 PRO A CA 1
ATOM 2001 C C . PRO A 1 261 ? 10.222 -8.346 -11.759 1.00 98.50 261 PRO A C 1
ATOM 2003 O O . PRO A 1 261 ? 10.546 -7.181 -11.962 1.00 98.50 261 PRO A O 1
ATOM 2006 N N . VAL A 1 262 ? 10.354 -8.913 -10.550 1.00 98.75 262 VAL A N 1
ATOM 2007 C CA . VAL A 1 262 ? 10.897 -8.206 -9.374 1.00 98.75 262 VAL A CA 1
ATOM 2008 C C . VAL A 1 262 ? 12.345 -7.792 -9.619 1.00 98.75 262 VAL A C 1
ATOM 2010 O O . VAL A 1 262 ? 12.703 -6.627 -9.461 1.00 98.75 262 VAL A O 1
ATOM 2013 N N . ARG A 1 263 ? 13.184 -8.735 -10.068 1.00 98.56 263 ARG A N 1
ATOM 2014 C CA . ARG A 1 263 ? 14.574 -8.440 -10.442 1.00 98.56 263 ARG A CA 1
ATOM 2015 C C . ARG A 1 263 ? 14.621 -7.388 -11.539 1.00 98.56 263 ARG A C 1
ATOM 2017 O O . ARG A 1 263 ? 15.367 -6.419 -11.421 1.00 98.56 263 ARG A O 1
ATOM 2024 N N . ARG A 1 264 ? 13.834 -7.588 -12.597 1.00 98.75 264 ARG A N 1
ATOM 2025 C CA . ARG A 1 264 ? 13.857 -6.725 -13.774 1.00 98.75 264 ARG A CA 1
ATOM 2026 C C . ARG A 1 264 ? 13.438 -5.292 -13.448 1.00 98.75 264 ARG A C 1
ATOM 2028 O O . ARG A 1 264 ? 14.088 -4.363 -13.915 1.00 98.75 264 ARG A O 1
ATOM 2035 N N . ALA A 1 265 ? 12.432 -5.101 -12.598 1.00 98.75 265 ALA A N 1
ATOM 2036 C CA . ALA A 1 265 ? 12.011 -3.773 -12.161 1.00 98.75 265 ALA A CA 1
ATOM 2037 C C . ALA A 1 265 ? 13.126 -3.040 -11.398 1.00 98.75 265 ALA A C 1
ATOM 2039 O O . ALA A 1 265 ? 13.422 -1.885 -11.699 1.00 98.75 265 ALA A O 1
ATOM 2040 N N . TYR A 1 266 ? 13.813 -3.724 -10.477 1.00 98.69 266 TYR A N 1
ATOM 2041 C CA . TYR A 1 266 ? 14.950 -3.151 -9.747 1.00 98.69 266 TYR A CA 1
ATOM 2042 C C . TYR A 1 266 ? 16.157 -2.870 -10.658 1.00 98.69 266 TYR A C 1
ATOM 2044 O O . TYR A 1 266 ? 16.805 -1.830 -10.517 1.00 98.69 266 TYR A O 1
ATOM 2052 N N . GLU A 1 267 ? 16.452 -3.741 -11.631 1.00 98.62 267 GLU A N 1
ATOM 2053 C CA . GLU A 1 267 ? 17.475 -3.482 -12.656 1.00 98.62 267 GLU A CA 1
ATOM 2054 C C . GLU A 1 267 ? 17.167 -2.199 -13.444 1.00 98.62 267 GLU A C 1
ATOM 2056 O O . GLU A 1 267 ? 18.047 -1.352 -13.591 1.00 98.62 267 GLU A O 1
ATOM 2061 N N . LEU A 1 268 ? 15.921 -2.028 -13.894 1.00 98.50 268 LEU A N 1
ATOM 2062 C CA . LEU A 1 268 ? 15.472 -0.848 -14.639 1.00 98.50 268 LEU A CA 1
ATOM 2063 C C . LEU A 1 268 ? 15.463 0.427 -13.783 1.00 98.50 268 LEU A C 1
ATOM 2065 O O . LEU A 1 268 ? 15.819 1.501 -14.263 1.00 98.50 268 LEU A O 1
ATOM 2069 N N . TYR A 1 269 ? 15.072 0.324 -12.512 1.00 98.56 269 TYR A N 1
ATOM 2070 C CA . TYR A 1 269 ? 14.926 1.488 -11.642 1.00 98.56 269 TYR A CA 1
ATOM 2071 C C . TYR A 1 269 ? 16.267 2.056 -11.162 1.00 98.56 269 TYR A C 1
ATOM 2073 O O . TYR A 1 269 ? 16.486 3.274 -11.228 1.00 98.56 269 TYR A O 1
ATOM 2081 N N . ASN A 1 270 ? 17.156 1.191 -10.656 1.00 97.88 270 ASN A N 1
ATOM 2082 C CA . ASN A 1 270 ? 18.411 1.608 -10.022 1.00 97.88 270 ASN A CA 1
ATOM 2083 C C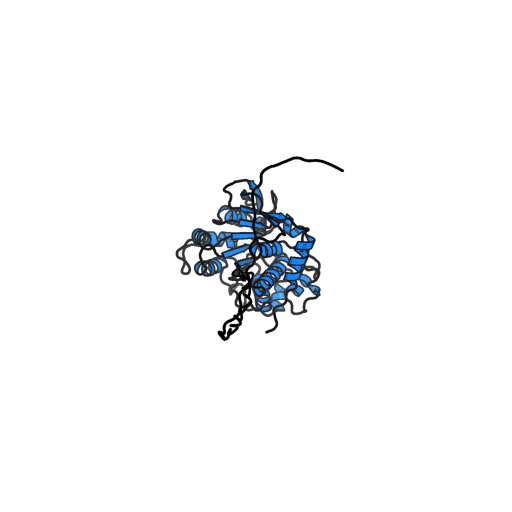 . ASN A 1 270 ? 19.623 0.697 -10.308 1.00 97.88 270 ASN A C 1
ATOM 2085 O O . ASN A 1 270 ? 20.695 0.924 -9.732 1.00 97.88 270 ASN A O 1
ATOM 2089 N N . GLY A 1 271 ? 19.490 -0.297 -11.191 1.00 97.88 271 GLY A N 1
ATOM 2090 C CA . GLY A 1 271 ? 20.534 -1.289 -11.462 1.00 97.88 271 GLY A CA 1
ATOM 2091 C C . GLY A 1 271 ? 20.620 -2.399 -10.410 1.00 97.88 271 GLY A C 1
ATOM 2092 O O . GLY A 1 271 ? 21.712 -2.904 -10.166 1.00 97.88 271 GLY A O 1
ATOM 2093 N N . ALA A 1 272 ? 19.501 -2.745 -9.762 1.00 96.44 272 ALA A N 1
ATOM 2094 C CA . ALA A 1 272 ? 19.417 -3.732 -8.679 1.00 96.44 272 ALA A CA 1
ATOM 2095 C C . ALA A 1 272 ? 20.342 -3.432 -7.485 1.00 96.44 272 ALA A C 1
ATOM 2097 O O . ALA A 1 272 ? 20.896 -4.329 -6.847 1.00 96.44 272 ALA A O 1
ATOM 2098 N N . ARG A 1 273 ? 20.507 -2.142 -7.177 1.00 97.38 273 ARG A N 1
ATOM 2099 C CA . ARG A 1 273 ? 21.228 -1.676 -5.988 1.00 97.38 273 ARG A CA 1
ATOM 2100 C C . ARG A 1 273 ? 20.301 -1.676 -4.767 1.00 97.38 273 ARG A C 1
ATOM 2102 O O . ARG A 1 273 ? 19.090 -1.516 -4.941 1.00 97.38 273 ARG A O 1
ATOM 2109 N N . PRO A 1 274 ? 20.844 -1.806 -3.537 1.00 97.62 274 PRO A N 1
ATOM 2110 C CA . PRO A 1 274 ? 20.048 -1.648 -2.329 1.00 97.62 274 PRO A CA 1
ATOM 2111 C C . PRO A 1 274 ? 19.271 -0.330 -2.339 1.00 97.62 274 PRO A C 1
ATOM 2113 O O . PRO A 1 274 ? 19.850 0.730 -2.589 1.00 97.62 274 PRO A O 1
ATOM 2116 N N . HIS A 1 275 ? 17.983 -0.405 -2.034 1.00 98.38 275 HIS A N 1
ATOM 2117 C CA . HIS A 1 275 ? 17.056 0.718 -1.987 1.00 98.38 275 HIS A CA 1
ATOM 2118 C C . HIS A 1 275 ? 16.305 0.742 -0.658 1.00 98.38 275 HIS A C 1
ATOM 2120 O O . HIS A 1 275 ? 16.296 -0.255 0.063 1.00 98.38 275 HIS A O 1
ATOM 2126 N N . PHE A 1 276 ? 15.731 1.887 -0.306 1.00 98.62 276 PHE A N 1
ATOM 2127 C CA . PHE A 1 276 ? 14.944 2.032 0.917 1.00 98.62 276 PHE A CA 1
ATOM 2128 C C . PHE A 1 276 ? 13.692 1.152 0.875 1.00 98.62 276 PHE A C 1
ATOM 2130 O O . PHE A 1 276 ? 13.217 0.802 -0.202 1.00 98.62 276 PHE A O 1
ATOM 2137 N N . SER A 1 277 ? 13.212 0.746 2.051 1.00 98.62 277 SER A N 1
ATOM 2138 C CA . SER A 1 277 ? 12.117 -0.218 2.169 1.00 98.62 277 SER A CA 1
ATOM 2139 C C . SER A 1 277 ? 10.930 0.408 2.894 1.00 98.62 277 SER A C 1
ATOM 2141 O O . SER A 1 277 ? 10.694 0.075 4.054 1.00 98.62 277 SER A O 1
ATOM 2143 N N . TRP A 1 278 ? 10.242 1.373 2.284 1.00 98.75 278 TRP A N 1
ATOM 2144 C CA . TRP A 1 278 ? 9.095 2.022 2.923 1.00 98.75 278 TRP A CA 1
ATOM 2145 C C . TRP A 1 278 ? 7.857 1.130 2.856 1.00 98.75 278 TRP A C 1
ATOM 2147 O O . TRP A 1 278 ? 7.254 0.799 3.884 1.00 98.75 278 TRP A O 1
ATOM 2157 N N . ASP A 1 279 ? 7.540 0.637 1.668 1.00 98.88 279 ASP A N 1
ATOM 2158 C CA . ASP A 1 279 ? 6.315 -0.127 1.438 1.00 98.88 279 ASP A CA 1
ATOM 2159 C C . ASP A 1 279 ? 6.370 -1.521 2.072 1.00 98.88 279 ASP A C 1
ATOM 2161 O O . ASP A 1 279 ? 5.414 -2.013 2.683 1.00 98.88 279 ASP A O 1
ATOM 2165 N N . GLN A 1 280 ? 7.539 -2.158 2.010 1.00 98.81 280 GLN A N 1
ATOM 2166 C CA . GLN A 1 280 ? 7.779 -3.485 2.569 1.00 98.81 280 GLN A CA 1
ATOM 2167 C C . GLN A 1 280 ? 7.592 -3.493 4.087 1.00 98.81 280 GLN A C 1
ATOM 2169 O O . GLN A 1 280 ? 7.167 -4.510 4.639 1.00 98.81 280 GLN A O 1
ATOM 2174 N N . THR A 1 281 ? 7.897 -2.389 4.782 1.00 98.69 281 THR A N 1
ATOM 2175 C CA . THR A 1 281 ? 7.733 -2.329 6.240 1.00 98.69 281 THR A CA 1
ATOM 2176 C C . THR A 1 281 ? 6.265 -2.289 6.645 1.00 98.69 281 THR A C 1
ATOM 2178 O O . THR A 1 281 ? 5.897 -2.947 7.620 1.00 98.69 281 THR A O 1
ATOM 2181 N N . ALA A 1 282 ? 5.407 -1.625 5.864 1.00 98.81 282 ALA A N 1
ATOM 2182 C CA . ALA A 1 282 ? 3.960 -1.673 6.062 1.00 98.81 282 ALA A CA 1
ATOM 2183 C C . ALA A 1 282 ? 3.405 -3.085 5.814 1.00 98.81 282 ALA A C 1
ATOM 2185 O O . ALA A 1 282 ? 2.667 -3.611 6.651 1.00 98.81 282 ALA A O 1
ATOM 2186 N N . VAL A 1 283 ? 3.818 -3.741 4.722 1.00 98.88 283 VAL A N 1
ATOM 2187 C CA . VAL A 1 283 ? 3.396 -5.120 4.416 1.00 98.88 283 VAL A CA 1
ATOM 2188 C C . VAL A 1 283 ? 3.837 -6.103 5.503 1.00 98.88 283 VAL A C 1
ATOM 2190 O O . VAL A 1 283 ? 3.033 -6.914 5.969 1.00 98.88 283 VAL A O 1
ATOM 2193 N N . LEU A 1 284 ? 5.095 -6.022 5.949 1.00 98.69 284 LEU A N 1
ATOM 2194 C CA . LEU A 1 284 ? 5.619 -6.913 6.982 1.00 98.69 284 LEU A CA 1
ATOM 2195 C C . LEU A 1 284 ? 4.869 -6.739 8.308 1.00 98.69 284 LEU A C 1
ATOM 2197 O O . LEU A 1 284 ? 4.511 -7.735 8.936 1.00 98.69 284 LEU A O 1
ATOM 2201 N N . TYR A 1 285 ? 4.600 -5.497 8.721 1.00 98.62 285 TYR A N 1
ATOM 2202 C CA . TYR A 1 285 ? 3.841 -5.234 9.942 1.00 98.62 285 TYR A CA 1
ATOM 2203 C C . TYR A 1 285 ? 2.395 -5.740 9.843 1.00 98.62 285 TYR A C 1
ATOM 2205 O O . TYR A 1 285 ? 1.908 -6.370 10.779 1.00 98.62 285 TYR A O 1
ATOM 2213 N N . ALA A 1 286 ? 1.721 -5.535 8.707 1.00 98.44 286 ALA A N 1
ATOM 2214 C CA . ALA A 1 286 ? 0.346 -5.996 8.507 1.00 98.44 286 ALA A CA 1
ATOM 2215 C C . ALA A 1 286 ? 0.198 -7.521 8.648 1.00 98.44 286 ALA A C 1
ATOM 2217 O O . ALA A 1 286 ? -0.797 -8.000 9.197 1.00 98.44 286 ALA A O 1
ATOM 2218 N N . ALA A 1 287 ? 1.193 -8.280 8.181 1.00 97.94 287 ALA A N 1
ATOM 2219 C CA . ALA A 1 287 ? 1.228 -9.733 8.322 1.00 97.94 287 ALA A CA 1
ATOM 2220 C C . ALA A 1 287 ? 1.696 -10.193 9.711 1.00 97.94 287 ALA A C 1
ATOM 2222 O O . ALA A 1 287 ? 1.208 -11.194 10.231 1.00 97.94 287 ALA A O 1
ATOM 2223 N N . ARG A 1 288 ? 2.642 -9.467 10.322 1.00 96.62 288 ARG A N 1
ATOM 2224 C CA . ARG A 1 288 ? 3.303 -9.840 11.583 1.00 96.62 288 ARG A CA 1
ATOM 2225 C C . ARG A 1 288 ? 3.276 -8.689 12.601 1.00 96.62 288 ARG A C 1
ATOM 2227 O O . ARG A 1 288 ? 4.343 -8.201 12.996 1.00 96.62 288 ARG A O 1
ATOM 2234 N N . PRO A 1 289 ? 2.090 -8.278 13.090 1.00 93.50 289 PRO A N 1
ATOM 2235 C CA . PRO A 1 289 ? 1.959 -7.114 13.973 1.00 93.50 289 PRO A CA 1
ATOM 2236 C C . PRO A 1 289 ? 2.631 -7.310 15.340 1.00 93.50 289 PRO A C 1
ATOM 2238 O O . PRO A 1 289 ? 2.976 -6.334 15.997 1.00 93.50 289 PRO A O 1
ATOM 2241 N N . ASN A 1 290 ? 2.863 -8.566 15.740 1.00 89.62 290 ASN A N 1
ATOM 2242 C CA . ASN A 1 290 ? 3.543 -8.943 16.984 1.00 89.62 290 ASN A CA 1
ATOM 2243 C C . ASN A 1 290 ? 5.041 -9.254 16.787 1.00 89.62 290 ASN A C 1
ATOM 2245 O O . ASN A 1 290 ? 5.671 -9.842 17.665 1.00 89.62 290 ASN A O 1
ATOM 2249 N N . SER A 1 291 ? 5.614 -8.938 15.619 1.00 89.44 291 SER A N 1
ATOM 2250 C CA . SER A 1 291 ? 7.054 -9.103 15.401 1.00 89.44 291 SER A CA 1
ATOM 2251 C C . SER A 1 291 ? 7.858 -8.123 16.257 1.00 89.44 291 SER A C 1
ATOM 2253 O O . SER A 1 291 ? 7.407 -7.026 16.569 1.00 89.44 291 SER A O 1
ATOM 2255 N N . GLN A 1 292 ? 9.088 -8.499 16.610 1.00 93.62 292 GLN A N 1
ATOM 2256 C CA . GLN A 1 292 ? 9.952 -7.682 17.470 1.00 93.62 292 GLN A CA 1
ATOM 2257 C C . GLN A 1 292 ? 10.506 -6.429 16.774 1.00 93.62 292 GLN A C 1
ATOM 2259 O O . GLN A 1 292 ? 11.158 -5.619 17.423 1.00 93.62 292 GLN A O 1
ATOM 2264 N N . HIS A 1 293 ? 10.278 -6.257 15.467 1.00 95.75 293 HIS A N 1
ATOM 2265 C CA . HIS A 1 293 ? 10.875 -5.170 14.685 1.00 95.75 293 HIS A CA 1
ATOM 2266 C C . HIS A 1 293 ? 10.418 -3.783 15.134 1.00 95.75 293 HIS A C 1
ATOM 2268 O O . HIS A 1 293 ? 11.214 -2.839 15.124 1.00 95.75 293 HIS A O 1
ATOM 2274 N N . TRP A 1 294 ? 9.153 -3.669 15.540 1.00 97.12 294 TRP A N 1
ATOM 2275 C CA . TRP A 1 294 ? 8.519 -2.407 15.888 1.00 97.12 294 TRP A CA 1
ATOM 2276 C C . TRP A 1 294 ? 7.613 -2.564 17.095 1.00 97.12 294 TRP A C 1
ATOM 2278 O O . TRP A 1 294 ? 7.022 -3.615 17.322 1.00 97.12 294 TRP A O 1
ATOM 2288 N N . ARG A 1 295 ? 7.437 -1.463 17.815 1.00 97.38 295 ARG A N 1
ATOM 2289 C CA . ARG A 1 295 ? 6.301 -1.262 18.713 1.00 97.38 295 ARG A CA 1
ATOM 2290 C C . ARG A 1 295 ? 5.433 -0.134 18.171 1.00 97.38 295 ARG A C 1
ATOM 2292 O O . ARG A 1 295 ? 5.915 0.702 17.408 1.00 97.38 295 ARG A O 1
ATOM 2299 N N . CYS A 1 296 ? 4.182 -0.068 18.600 1.00 98.00 296 CYS A N 1
ATOM 2300 C CA . CYS A 1 296 ? 3.339 1.095 18.340 1.00 98.00 296 CYS A CA 1
ATOM 2301 C C . CYS A 1 296 ? 3.662 2.245 19.308 1.00 98.00 296 CYS A C 1
ATOM 2303 O O . CYS A 1 296 ? 4.136 2.027 20.428 1.00 98.00 296 CYS A O 1
ATOM 2305 N N . SER A 1 297 ? 3.400 3.473 18.862 1.00 98.44 297 SER A N 1
ATOM 2306 C CA . SER A 1 297 ? 3.306 4.659 19.715 1.00 98.44 297 SER A CA 1
ATOM 2307 C C . SER A 1 297 ? 2.191 4.522 20.761 1.00 98.44 297 SER A C 1
ATOM 2309 O O . SER A 1 297 ? 1.362 3.617 20.689 1.00 98.44 297 SER A O 1
ATOM 2311 N N . GLU A 1 298 ? 2.117 5.479 21.683 1.00 98.25 298 GLU A N 1
ATOM 2312 C CA . GLU A 1 298 ? 0.895 5.705 22.460 1.00 98.25 298 GLU A CA 1
ATOM 2313 C C . GLU A 1 298 ? -0.275 6.136 21.551 1.00 98.25 298 GLU A C 1
ATOM 2315 O O . GLU A 1 298 ? -0.045 6.522 20.392 1.00 98.25 298 GLU A O 1
ATOM 2320 N N . PRO A 1 299 ? -1.527 6.064 22.041 1.00 98.69 299 PRO A N 1
ATOM 2321 C CA . PRO A 1 299 ? -2.694 6.522 21.304 1.00 98.69 299 PRO A CA 1
ATOM 2322 C C . PRO A 1 299 ? -2.641 7.982 20.848 1.00 98.69 299 PRO A C 1
ATOM 2324 O O . PRO A 1 299 ? -2.138 8.873 21.539 1.00 98.69 299 PRO A O 1
ATOM 2327 N N . GLY A 1 300 ? -3.180 8.238 19.656 1.00 98.56 300 GLY A N 1
ATOM 2328 C CA . GLY A 1 300 ? -3.304 9.589 19.134 1.00 98.56 300 GLY A CA 1
ATOM 2329 C C . GLY A 1 300 ? -4.040 9.672 17.809 1.00 98.56 300 GLY A C 1
ATOM 2330 O O . GLY A 1 300 ? -4.726 8.738 17.384 1.00 98.56 300 GLY A O 1
ATOM 2331 N N . ILE A 1 301 ? -3.898 10.832 17.178 1.00 98.50 301 ILE A N 1
ATOM 2332 C CA . ILE A 1 301 ? -4.438 11.170 15.867 1.00 98.50 301 ILE A CA 1
ATOM 2333 C C . ILE A 1 301 ? -3.293 11.726 15.018 1.00 98.50 301 ILE A C 1
ATOM 2335 O O . ILE A 1 301 ? -2.525 12.584 15.454 1.00 98.50 301 ILE A O 1
ATOM 2339 N N . CYS A 1 302 ? -3.199 11.240 13.785 1.00 98.69 302 CYS A N 1
ATOM 2340 C CA . CYS A 1 302 ? -2.385 11.851 12.741 1.00 98.69 302 CYS A CA 1
ATOM 2341 C C . CYS A 1 302 ? -3.255 12.894 12.041 1.00 98.69 302 CYS A C 1
ATOM 2343 O O . CYS A 1 302 ? -4.181 12.525 11.324 1.00 98.69 302 CYS A O 1
ATOM 2345 N N . HIS A 1 303 ? -3.001 14.175 12.292 1.00 98.62 303 HIS A N 1
ATOM 2346 C CA . HIS A 1 303 ? -3.641 15.250 11.547 1.00 98.62 303 HIS A CA 1
ATOM 2347 C C . HIS A 1 303 ? -2.827 15.522 10.285 1.00 98.62 303 HIS A C 1
ATOM 2349 O O . HIS A 1 303 ? -1.625 15.776 10.376 1.00 98.62 303 HIS A O 1
ATOM 2355 N N . VAL A 1 304 ? -3.474 15.453 9.126 1.00 98.69 304 VAL A N 1
ATOM 2356 C CA . VAL A 1 304 ? -2.858 15.709 7.823 1.00 98.69 304 VAL A CA 1
ATOM 2357 C C . VAL A 1 304 ? -3.493 16.958 7.238 1.00 98.69 304 VAL A C 1
ATOM 2359 O O . VAL A 1 304 ? -4.716 17.069 7.169 1.00 98.69 304 VAL A O 1
ATOM 2362 N N . PHE A 1 305 ? -2.654 17.909 6.853 1.00 98.44 305 PHE A N 1
ATOM 2363 C CA . PHE A 1 305 ? -3.082 19.148 6.225 1.00 98.44 305 PHE A CA 1
ATOM 2364 C C . PHE A 1 305 ? -3.269 18.936 4.714 1.00 98.44 305 PHE A C 1
ATOM 2366 O O . PHE A 1 305 ? -2.622 18.059 4.138 1.00 98.44 305 PHE A O 1
ATOM 2373 N N . PRO A 1 306 ? -4.086 19.760 4.027 1.00 96.94 306 PRO A N 1
ATOM 2374 C CA . PRO A 1 306 ? -4.305 19.631 2.582 1.00 96.94 306 PRO A CA 1
ATOM 2375 C C . PRO A 1 306 ? -3.040 19.741 1.716 1.00 96.94 306 PRO A C 1
ATOM 2377 O O . PRO A 1 306 ? -3.059 19.338 0.559 1.00 96.94 306 PRO A O 1
ATOM 2380 N N . ASP A 1 307 ? -1.939 20.279 2.249 1.00 97.38 307 ASP A N 1
ATOM 2381 C CA . ASP A 1 307 ? -0.642 20.344 1.564 1.00 97.38 307 ASP A CA 1
ATOM 2382 C C . ASP A 1 307 ? 0.213 19.067 1.735 1.00 97.38 307 ASP A C 1
ATOM 2384 O O . ASP A 1 307 ? 1.353 19.011 1.254 1.00 97.38 307 ASP A O 1
ATOM 2388 N N . GLY A 1 308 ? -0.317 18.067 2.448 1.00 97.31 308 GLY A N 1
ATOM 2389 C CA . GLY A 1 308 ? 0.311 16.783 2.744 1.00 97.31 308 GLY A CA 1
ATOM 2390 C C . GLY A 1 308 ? 1.287 16.771 3.909 1.00 97.31 308 GLY A C 1
ATOM 2391 O O . GLY A 1 308 ? 1.941 15.754 4.146 1.00 97.31 308 GLY A O 1
ATOM 2392 N N . THR A 1 309 ? 1.444 17.884 4.627 1.00 98.62 309 THR A N 1
ATOM 2393 C CA . THR A 1 309 ? 2.166 17.849 5.899 1.00 98.62 309 THR A CA 1
ATOM 2394 C C . THR A 1 309 ? 1.335 17.126 6.957 1.00 98.62 309 THR A C 1
ATOM 2396 O O . THR A 1 309 ? 0.105 17.158 6.931 1.00 98.62 309 THR A O 1
ATOM 2399 N N . ASN A 1 310 ? 1.994 16.455 7.899 1.00 98.75 310 ASN A N 1
ATOM 2400 C CA . ASN A 1 310 ? 1.335 15.752 8.993 1.00 98.75 310 ASN A CA 1
ATOM 2401 C C . ASN A 1 310 ? 1.872 16.189 10.360 1.00 98.75 310 ASN A C 1
ATOM 2403 O O . ASN A 1 310 ? 3.051 16.526 10.513 1.00 98.75 310 ASN A O 1
ATOM 2407 N N . GLN A 1 311 ? 1.008 16.119 11.370 1.00 98.69 311 GLN A N 1
ATOM 2408 C CA . GLN A 1 311 ? 1.333 16.336 12.774 1.00 98.69 311 GLN A CA 1
ATOM 2409 C C . GLN A 1 311 ? 0.666 15.272 13.650 1.00 98.69 311 GLN A C 1
ATOM 2411 O O . GLN A 1 311 ? -0.520 14.975 13.516 1.00 98.69 311 GLN A O 1
ATOM 2416 N N . TRP A 1 312 ? 1.432 14.723 14.590 1.00 98.75 312 TRP A N 1
ATOM 2417 C CA . TRP A 1 312 ? 0.923 13.840 15.628 1.00 98.75 312 TRP A CA 1
ATOM 2418 C C . TRP A 1 312 ? 0.290 14.629 16.773 1.00 98.75 312 TRP A C 1
ATOM 2420 O O . TRP A 1 312 ? 0.904 15.548 17.321 1.00 98.75 312 TRP A O 1
ATOM 2430 N N . ILE A 1 313 ? -0.917 14.230 17.164 1.00 98.50 313 ILE A N 1
ATOM 2431 C CA . ILE A 1 313 ? -1.663 14.782 18.293 1.00 98.50 313 ILE A CA 1
ATOM 2432 C C . ILE A 1 313 ? -1.957 13.626 19.252 1.00 98.50 313 ILE A C 1
ATOM 2434 O O . ILE A 1 313 ? -2.748 12.740 18.930 1.00 98.50 313 ILE A O 1
ATOM 2438 N N . ALA A 1 314 ? -1.313 13.618 20.422 1.00 98.19 314 ALA A N 1
ATOM 2439 C CA . ALA A 1 314 ? -1.580 12.617 21.453 1.00 98.19 314 ALA A CA 1
ATOM 2440 C C . ALA A 1 314 ? -3.032 12.735 21.940 1.00 98.19 314 ALA A C 1
ATOM 2442 O O . ALA A 1 314 ? -3.495 13.836 22.241 1.00 98.19 314 ALA A O 1
ATOM 2443 N N . ARG A 1 315 ? -3.740 11.604 21.990 1.00 97.81 315 ARG A N 1
ATOM 2444 C CA . ARG A 1 315 ? -5.129 11.491 22.452 1.00 97.81 315 ARG A CA 1
ATOM 2445 C C . ARG A 1 315 ? -5.385 10.073 22.922 1.00 97.81 315 ARG A C 1
ATOM 2447 O O . ARG A 1 315 ? -5.246 9.156 22.121 1.00 97.81 315 ARG A O 1
ATOM 2454 N N . GLU A 1 316 ? -5.778 9.907 24.180 1.00 96.00 316 GLU A N 1
ATOM 2455 C CA . GLU A 1 316 ? -5.979 8.594 24.811 1.00 96.00 316 GLU A CA 1
ATOM 2456 C C . GLU A 1 316 ? -7.040 7.743 24.095 1.00 96.00 316 GLU A C 1
ATOM 2458 O O . GLU A 1 316 ? -6.858 6.538 23.925 1.00 96.00 316 GLU A O 1
ATOM 2463 N N . ASP A 1 317 ? -8.099 8.378 23.591 1.00 96.00 317 ASP A N 1
ATOM 2464 C CA . ASP A 1 317 ? -9.173 7.769 22.797 1.00 96.00 317 ASP A CA 1
ATOM 2465 C C . ASP A 1 317 ? -8.866 7.710 21.286 1.00 96.00 317 ASP A C 1
ATOM 2467 O O . ASP A 1 317 ? -9.680 7.248 20.480 1.00 96.00 317 ASP A O 1
ATOM 2471 N N . GLY A 1 318 ? -7.675 8.162 20.883 1.00 97.25 318 GLY A N 1
ATOM 2472 C CA . GLY A 1 318 ? -7.233 8.202 19.499 1.00 97.25 318 GLY A CA 1
ATOM 2473 C C . GLY A 1 318 ? -7.102 6.807 18.890 1.00 97.25 318 GLY A C 1
ATOM 2474 O O . GLY A 1 318 ? -6.5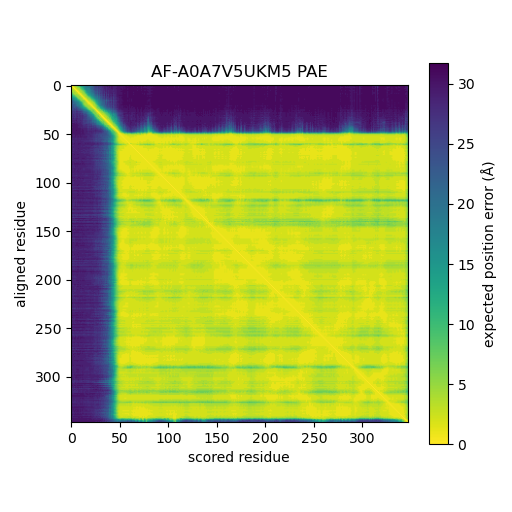00 5.894 19.465 1.00 97.25 318 GLY A O 1
ATOM 2475 N N . LYS A 1 319 ? -7.621 6.640 17.670 1.00 97.81 319 LYS A N 1
ATOM 2476 C CA . LYS A 1 319 ? -7.583 5.372 16.922 1.00 97.81 319 LYS A CA 1
ATOM 2477 C C . LYS A 1 319 ? -6.289 5.157 16.132 1.00 97.81 319 LYS A C 1
ATOM 2479 O O . LYS A 1 319 ? -6.117 4.095 15.538 1.00 97.81 319 LYS A O 1
ATOM 2484 N N . HIS A 1 320 ? -5.394 6.145 16.077 1.00 98.81 320 HIS A N 1
ATOM 2485 C CA . HIS A 1 320 ? -4.184 6.054 15.264 1.00 98.81 320 HIS A CA 1
ATOM 2486 C C . HIS A 1 320 ? -3.001 5.632 16.129 1.00 98.81 320 HIS A C 1
ATOM 2488 O O . HIS A 1 320 ? -2.938 5.943 17.322 1.00 98.81 320 HIS A O 1
ATOM 2494 N N . ARG A 1 321 ? -2.029 4.962 15.516 1.00 98.88 321 ARG A N 1
ATOM 2495 C CA . ARG A 1 321 ? -0.692 4.686 16.060 1.00 98.88 321 ARG A CA 1
ATOM 2496 C C . ARG A 1 321 ? 0.333 4.860 14.945 1.00 98.88 321 ARG A C 1
ATOM 2498 O O . ARG A 1 321 ? -0.016 4.693 13.784 1.00 98.88 321 ARG A O 1
ATOM 2505 N N . TYR A 1 322 ? 1.592 5.115 15.268 1.00 98.75 322 TYR A N 1
ATOM 2506 C CA . TYR A 1 322 ? 2.693 4.973 14.308 1.00 98.75 322 TYR A CA 1
ATOM 2507 C C . TYR A 1 322 ? 3.743 3.995 14.835 1.00 98.75 322 TYR A C 1
ATOM 2509 O O . TYR A 1 322 ? 3.840 3.758 16.044 1.00 98.75 322 TYR A O 1
ATOM 2517 N N . LEU A 1 323 ? 4.490 3.376 13.925 1.00 98.69 323 LEU A N 1
ATOM 2518 C CA . LEU A 1 323 ? 5.532 2.415 14.267 1.00 98.69 323 LEU A CA 1
ATOM 2519 C C . LEU A 1 323 ? 6.772 3.117 14.824 1.00 98.69 323 LEU A C 1
ATOM 2521 O O . LEU A 1 323 ? 7.201 4.157 14.335 1.00 98.69 323 LEU A O 1
ATOM 2525 N N . ILE A 1 324 ? 7.384 2.499 15.829 1.00 98.12 324 ILE A N 1
ATOM 2526 C CA . ILE A 1 324 ? 8.656 2.906 16.421 1.00 98.12 324 ILE A CA 1
ATOM 2527 C C . ILE A 1 324 ? 9.603 1.715 16.323 1.00 98.12 324 ILE A C 1
ATOM 2529 O O . ILE A 1 324 ? 9.306 0.637 16.841 1.00 98.12 324 ILE A O 1
ATOM 2533 N N . GLN A 1 325 ? 10.746 1.912 15.662 1.00 96.81 325 GLN A N 1
ATOM 2534 C CA . GLN A 1 325 ? 11.783 0.889 15.496 1.00 96.81 325 GLN A CA 1
ATOM 2535 C C . GLN A 1 325 ? 12.238 0.330 16.857 1.00 96.81 325 GLN A C 1
ATOM 2537 O O . GLN A 1 325 ? 12.465 1.091 17.798 1.00 96.81 325 GLN A O 1
ATOM 2542 N N . GLN A 1 326 ? 12.356 -0.995 16.960 1.00 96.75 326 GLN A N 1
ATOM 2543 C CA . GLN A 1 326 ? 12.823 -1.709 18.158 1.00 96.75 326 GLN A CA 1
ATOM 2544 C C . GLN A 1 326 ? 14.076 -2.551 17.897 1.00 96.75 326 GLN A C 1
ATOM 2546 O O . GLN A 1 326 ? 14.948 -2.610 18.756 1.00 96.75 326 GLN A O 1
ATOM 2551 N N . THR A 1 327 ? 14.207 -3.158 16.714 1.00 94.44 327 THR A N 1
ATOM 2552 C CA . THR A 1 327 ? 15.432 -3.880 16.322 1.00 94.44 327 THR A CA 1
ATOM 2553 C C . THR A 1 327 ? 16.376 -3.002 15.513 1.00 94.44 327 THR A C 1
ATOM 2555 O O . THR A 1 327 ? 15.958 -2.003 14.927 1.00 94.44 327 THR A O 1
ATOM 2558 N N . GLU A 1 328 ? 17.637 -3.410 15.383 1.00 96.62 328 GLU A N 1
ATOM 2559 C CA . GLU A 1 328 ? 18.545 -2.790 14.418 1.00 96.62 328 GLU A CA 1
ATOM 2560 C C . GLU A 1 328 ? 17.964 -2.864 12.992 1.00 96.62 328 GLU A C 1
ATOM 2562 O O . GLU A 1 328 ? 17.483 -3.932 12.588 1.00 96.62 328 GLU A O 1
ATOM 2567 N N . PRO A 1 329 ? 18.011 -1.776 12.193 1.00 96.94 329 PRO A N 1
ATOM 2568 C CA . PRO A 1 329 ? 17.450 -1.766 10.839 1.00 96.94 329 PRO A CA 1
ATOM 2569 C C . PRO A 1 329 ? 17.994 -2.878 9.935 1.00 96.94 329 PRO A C 1
ATOM 2571 O O . PRO A 1 329 ? 17.276 -3.379 9.074 1.00 96.94 329 PRO A O 1
ATOM 2574 N N . ALA A 1 330 ? 19.241 -3.306 10.154 1.00 97.06 330 ALA A N 1
ATOM 2575 C CA . ALA A 1 330 ? 19.859 -4.401 9.412 1.00 97.06 330 ALA A CA 1
ATOM 2576 C C . ALA A 1 330 ? 19.169 -5.760 9.649 1.00 97.06 330 ALA A C 1
ATOM 2578 O O . ALA A 1 330 ? 19.087 -6.565 8.723 1.00 97.06 330 ALA A O 1
ATOM 2579 N N . GLU A 1 331 ? 18.636 -6.023 10.846 1.00 97.19 331 GLU A N 1
ATOM 2580 C CA . GLU A 1 331 ? 17.909 -7.271 11.133 1.00 97.19 331 GLU A CA 1
ATOM 2581 C C . GLU A 1 331 ? 16.537 -7.292 10.450 1.00 97.19 331 GLU A C 1
ATOM 2583 O O . GLU A 1 331 ? 16.130 -8.294 9.852 1.00 97.19 331 GLU A O 1
ATOM 2588 N N . THR A 1 332 ? 15.846 -6.150 10.444 1.00 97.69 332 THR A N 1
ATOM 2589 C CA . THR A 1 332 ? 14.619 -5.985 9.659 1.00 97.69 332 THR A CA 1
ATOM 2590 C C . THR A 1 332 ? 14.908 -6.108 8.158 1.00 97.69 332 THR A C 1
ATOM 2592 O O . THR A 1 332 ? 14.180 -6.805 7.452 1.00 97.69 332 THR A O 1
ATOM 2595 N N . ALA A 1 333 ? 16.013 -5.523 7.676 1.00 98.44 333 ALA A N 1
ATOM 2596 C CA . ALA A 1 333 ? 16.442 -5.622 6.281 1.00 98.44 333 ALA A CA 1
ATOM 2597 C C . ALA A 1 333 ? 16.681 -7.074 5.849 1.00 98.44 333 ALA A C 1
ATOM 2599 O O . ALA A 1 333 ? 16.210 -7.472 4.789 1.00 98.44 333 ALA A O 1
ATOM 2600 N N . LYS A 1 334 ? 17.348 -7.894 6.676 1.00 98.06 334 LYS A N 1
ATOM 2601 C CA . LYS A 1 334 ? 17.543 -9.330 6.396 1.00 98.06 334 LYS A CA 1
ATOM 2602 C C . LYS A 1 334 ? 16.212 -10.064 6.233 1.00 98.06 334 LYS A C 1
ATOM 2604 O O . LYS A 1 334 ? 16.068 -10.878 5.322 1.00 98.06 334 LYS A O 1
ATOM 2609 N N . THR A 1 335 ? 15.244 -9.764 7.100 1.00 98.12 335 THR A N 1
ATOM 2610 C CA . THR A 1 335 ? 13.909 -10.380 7.060 1.00 98.12 335 THR A CA 1
ATOM 2611 C C . THR A 1 335 ? 13.168 -10.004 5.779 1.00 98.12 335 THR A C 1
ATOM 2613 O O . THR A 1 335 ? 12.674 -10.884 5.074 1.00 98.12 335 THR A O 1
ATOM 2616 N N . ILE A 1 336 ? 13.137 -8.712 5.445 1.00 98.69 336 ILE A N 1
ATOM 2617 C CA . ILE A 1 336 ? 12.484 -8.206 4.233 1.00 98.69 336 ILE A CA 1
ATOM 2618 C C . ILE A 1 336 ? 13.187 -8.723 2.976 1.00 98.69 336 ILE A C 1
ATOM 2620 O O . ILE A 1 336 ? 12.526 -9.244 2.084 1.00 98.69 336 ILE A O 1
ATOM 2624 N N . GLU A 1 337 ? 14.518 -8.661 2.906 1.00 98.62 337 GLU A N 1
ATOM 2625 C CA . GLU A 1 337 ? 15.266 -9.135 1.739 1.00 98.62 337 GLU A CA 1
ATOM 2626 C C . GLU A 1 337 ? 15.074 -10.643 1.521 1.00 98.62 337 GLU A C 1
ATOM 2628 O O . GLU A 1 337 ? 14.908 -11.077 0.384 1.00 98.62 337 GLU A O 1
ATOM 2633 N N . SER A 1 338 ? 15.002 -11.445 2.590 1.00 98.44 338 SER A N 1
ATOM 2634 C CA . SER A 1 338 ? 14.662 -12.870 2.479 1.00 98.44 338 SER A CA 1
ATOM 2635 C C . SER A 1 338 ? 13.284 -13.096 1.849 1.00 98.44 338 SER A C 1
ATOM 2637 O O . SER A 1 338 ? 13.132 -14.007 1.037 1.00 98.44 338 SER A O 1
ATOM 2639 N N . LEU A 1 339 ? 12.290 -12.274 2.198 1.00 98.62 339 LEU A N 1
ATOM 2640 C CA . LEU A 1 339 ? 10.949 -12.333 1.613 1.00 98.62 339 LEU A CA 1
ATOM 2641 C C . LEU A 1 339 ? 10.948 -11.849 0.155 1.00 98.62 339 LEU A C 1
ATOM 2643 O O . LEU A 1 339 ? 10.326 -12.479 -0.691 1.00 98.62 339 LEU A O 1
ATOM 2647 N N . MET A 1 340 ? 11.694 -10.794 -0.173 1.00 98.69 340 MET A N 1
ATOM 2648 C CA . MET A 1 340 ? 11.815 -10.287 -1.548 1.00 98.69 340 MET A CA 1
ATOM 2649 C C . MET A 1 340 ? 12.521 -11.266 -2.494 1.00 98.69 340 MET A C 1
ATOM 2651 O O . MET A 1 340 ? 12.260 -11.263 -3.696 1.00 98.69 340 MET A O 1
ATOM 2655 N N . LEU A 1 341 ? 13.415 -12.107 -1.967 1.00 98.44 341 LEU A N 1
ATOM 2656 C CA . LEU A 1 341 ? 14.098 -13.155 -2.731 1.00 98.44 341 LEU A CA 1
ATOM 2657 C C . LEU A 1 341 ? 13.228 -14.394 -2.983 1.00 98.44 341 LEU A C 1
ATOM 2659 O O . LEU A 1 341 ? 13.669 -15.326 -3.660 1.00 98.44 341 LEU A O 1
ATOM 2663 N N . HIS A 1 342 ? 12.007 -14.425 -2.448 1.00 97.75 342 HIS A N 1
ATOM 2664 C CA . HIS A 1 342 ? 11.088 -15.538 -2.629 1.00 97.75 342 HIS A CA 1
ATOM 2665 C C . HIS A 1 342 ? 10.831 -15.830 -4.109 1.00 97.75 342 HIS A C 1
ATOM 2667 O O . HIS A 1 342 ? 10.709 -14.926 -4.938 1.00 97.75 342 HIS A O 1
ATOM 2673 N N . GLN A 1 343 ? 10.736 -17.113 -4.441 1.00 96.44 343 GLN A N 1
ATOM 2674 C CA . GLN A 1 343 ? 10.349 -17.593 -5.761 1.00 96.44 343 GLN A CA 1
ATOM 2675 C C . GLN A 1 343 ? 9.102 -18.461 -5.602 1.00 96.44 343 GLN A C 1
ATOM 2677 O O . GLN A 1 343 ? 9.058 -19.259 -4.663 1.00 96.44 343 GLN A O 1
ATOM 2682 N N . PRO A 1 344 ? 8.106 -18.340 -6.498 1.00 91.31 344 PRO A N 1
ATOM 2683 C CA . PRO A 1 344 ? 6.931 -19.202 -6.441 1.00 91.31 344 PRO A CA 1
ATOM 2684 C C . PRO A 1 344 ? 7.383 -20.668 -6.496 1.00 91.31 344 PRO A C 1
ATOM 2686 O O . PRO A 1 344 ? 8.236 -21.017 -7.320 1.00 91.31 344 PRO A O 1
ATOM 2689 N N . ALA A 1 345 ? 6.832 -21.514 -5.617 1.00 76.75 345 ALA A N 1
ATOM 2690 C CA . ALA A 1 345 ? 7.124 -22.951 -5.600 1.00 76.75 345 ALA A CA 1
ATOM 2691 C C . ALA A 1 345 ? 6.950 -23.542 -7.008 1.00 76.75 345 ALA A C 1
ATOM 2693 O O . ALA A 1 345 ? 6.097 -23.060 -7.741 1.00 76.75 345 ALA A O 1
ATOM 2694 N N . GLN A 1 346 ? 7.739 -24.540 -7.426 1.00 59.44 346 GLN A N 1
ATOM 2695 C CA . GLN A 1 346 ? 7.491 -25.220 -8.710 1.00 59.44 346 GLN A CA 1
ATOM 2696 C C . GLN A 1 346 ? 6.162 -26.004 -8.656 1.00 59.44 346 GLN A C 1
ATOM 2698 O O . GLN A 1 346 ? 5.691 -26.270 -7.553 1.00 59.44 346 GLN A O 1
ATOM 2703 N N . PRO A 1 347 ? 5.470 -26.219 -9.798 1.00 51.25 347 PRO A N 1
ATOM 2704 C CA . PRO A 1 347 ? 4.166 -26.887 -9.815 1.00 51.25 347 PRO A CA 1
ATOM 2705 C C . PRO A 1 347 ? 4.239 -28.303 -9.254 1.00 51.25 347 PRO A C 1
ATOM 2707 O O . PRO A 1 347 ? 5.305 -28.935 -9.435 1.00 51.25 347 PRO A O 1
#

Foldseek 3Di:
DDDDDDDDDDDDDDDDDDDDDDDDDDDDPPPPPPPPPPPPPPPPPPPLPQAQEEEEEEQQFDDLLSLLQLLLLLLCVLVRLHDYQAYEHQEPDWLSQLLSQQSCVQSVNNVHAYAYADDDGFYDGHLASVVSSVPGDGDDPINVVHHHLLVSCLQRLLPAQWLRYEYEYDAAQRSLLVLQQAAQDPSGNDHSQRSQNGRHNEYEYLAAAPQWDFDHNCASQVVSNQRSQVRRNAAYEYQYPVQQQQAWAQLCLCVADPNNSSSRSCCSRPNSHTDTNRRNVSSVCSSCVPDQQWDKDAAFGWRGGSNRITHTDHDNPHRYIYTDGRDRSHVVNVVSNVSSNDGRDDD